Protein AF-0000000082406328 (afdb_homodimer)

Sequence (238 aa):
MDERSGRLDAVFSALADPTRREMLSRLTDGSMTVGELAEPFDMSRPAISQHLKVLERAGLIERTATAQWRTCTLRAEGLDDASAWVDEHRRGWNERFDLLDERLRELKQRRPKKEKDNEMDERSGRLDAVFSALADPTRREMLSRLTDGSMTVGELAEPFDMSRPAISQHLKVLERAGLIERTATAQWRTCTLRAEGLDDASAWVDEHRRGWNERFDLLDERLRELKQRRPKKEKDNE

InterPro domains:
  IPR001845 HTH ArsR-type DNA-binding domain [PR00778] (12-27)
  IPR001845 HTH ArsR-type DNA-binding domain [PR00778] (44-59)
  IPR001845 HTH ArsR-type DNA-binding domain [PS50987] (1-94)
  IPR001845 HTH ArsR-type DNA-binding domain [SM00418] (10-88)
  IPR011991 ArsR-like helix-turn-helix domain [cd00090] (12-70)
  IPR036388 Winged helix-like DNA-binding domain superfamily [G3DSA:1.10.10.10] (3-111)
  IPR036390 Winged helix DNA-binding domain superfamily [SSF46785] (2-103)

Secondary structure (DSSP, 8-state):
--HHHHHHHHHHHHHTSHHHHHHHHHHTT--EEHHHHHTT----HHHHHHHHHHHHHTTSEEEEE-SS-EEEEE-GGGTHHHHHHHHHHHHHHHHHHHHHHHHHHHHHHHS--------/--HHHHHHHHHHHHHTSHHHHHHHHHHTT--EEHHHHHTT----HHHHHHHHHHHHHTTSEEEEE-SS-EEEEE-GGGTHHHHHHHHHHHHHHHHHHHHHHHHHHHHHHHS--------

Nearest PDB structures (foldseek):
  3f6o-assembly1_A  TM=9.280E-01  e=4.541E-09  Rhodococcus jostii RHA1
  7p6f-assembly2_CCC-2  TM=9.524E-01  e=2.831E-07  Streptomyces griseus
  7p6f-assembly1_BBB  TM=9.386E-01  e=2.483E-07  Streptomyces griseus
  3f6v-assembly1_A-2  TM=9.247E-01  e=2.651E-07  Rhodococcus jostii RHA1
  3pqj-assembly2_C  TM=7.782E-01  e=2.633E-06  Xylella fastidiosa

Radius of gyration: 24.34 Å; Cα contacts (8 Å, |Δi|>4): 247; chains: 2; bounding box: 53×87×66 Å

pLDDT: mean 82.48, std 14.93, range [31.64, 97.5]

Solvent-accessible surface area (backbone atoms only — not comparable to full-atom values): 12911 Å² total; per-residue (Å²): 129,56,68,66,54,54,47,41,26,38,33,24,46,42,50,24,34,69,67,52,42,50,49,52,58,55,28,52,78,36,71,35,39,59,66,65,64,43,63,88,52,96,63,54,69,68,57,51,50,50,51,50,48,46,34,36,74,28,39,38,31,46,79,44,78,50,103,85,48,50,32,39,34,65,35,67,71,32,47,47,64,52,44,50,52,48,49,53,55,48,46,41,37,50,51,46,48,46,47,47,49,48,48,50,51,51,50,58,69,62,55,74,82,79,72,85,55,86,116,131,56,68,66,56,54,47,40,26,38,32,23,45,41,51,23,35,67,66,50,43,50,49,52,58,55,27,50,80,38,70,37,38,58,66,66,63,43,62,88,51,95,64,54,69,69,56,49,51,50,50,50,48,48,34,36,74,28,38,38,31,46,77,44,78,51,103,85,47,49,32,38,35,66,34,66,72,33,48,46,62,53,45,51,51,47,49,52,55,48,44,40,37,48,50,46,49,49,49,47,49,48,49,51,52,51,50,58,68,62,53,72,81,78,71,85,56,87,116

Structure (mmCIF, N/CA/C/O backbone):
data_AF-0000000082406328-model_v1
#
loop_
_entity.id
_entity.type
_entity.pdbx_description
1 polymer 'Winged helix-turn-helix transcriptional regulator'
#
loop_
_atom_site.group_PDB
_atom_site.id
_atom_site.type_symbol
_atom_site.label_atom_id
_atom_site.label_alt_id
_atom_site.label_comp_id
_atom_site.label_asym_id
_atom_site.label_entity_id
_atom_site.label_seq_id
_atom_site.pdbx_PDB_ins_code
_atom_site.Cartn_x
_atom_site.Cartn_y
_atom_site.Cartn_z
_atom_site.occupancy
_atom_site.B_iso_or_equiv
_atom_site.auth_seq_id
_atom_site.auth_comp_id
_atom_site.auth_asym_id
_atom_site.auth_atom_id
_atom_site.pdbx_PDB_model_num
ATOM 1 N N . MET A 1 1 ? -16.703 1.228 9.523 1 50.66 1 MET A N 1
ATOM 2 C CA . MET A 1 1 ? -15.492 1.15 8.711 1 50.66 1 MET A CA 1
ATOM 3 C C . MET A 1 1 ? -15.812 0.66 7.305 1 50.66 1 MET A C 1
ATOM 5 O O . MET A 1 1 ? -16.422 -0.395 7.133 1 50.66 1 MET A O 1
ATOM 9 N N . ASP A 1 2 ? -15.797 1.521 6.355 1 71.06 2 ASP A N 1
ATOM 10 C CA . ASP A 1 2 ? -16.25 1.264 4.992 1 71.06 2 ASP A CA 1
ATOM 11 C C . ASP A 1 2 ? -15.516 0.073 4.383 1 71.06 2 ASP A C 1
ATOM 13 O O . ASP A 1 2 ? -14.359 -0.194 4.73 1 71.06 2 ASP A O 1
ATOM 17 N N . GLU A 1 3 ? -16.266 -0.864 3.918 1 75.25 3 GLU A N 1
ATOM 18 C CA . GLU A 1 3 ? -15.773 -2.062 3.252 1 75.25 3 GLU A CA 1
ATOM 19 C C . GLU A 1 3 ? -14.516 -1.76 2.443 1 75.25 3 GLU A C 1
ATOM 21 O O . GLU A 1 3 ? -13.586 -2.568 2.406 1 75.25 3 GLU A O 1
ATOM 26 N N . ARG A 1 4 ? -14.57 -0.685 1.904 1 76.31 4 ARG A N 1
ATOM 27 C CA . ARG A 1 4 ? -13.422 -0.284 1.093 1 76.31 4 ARG A CA 1
ATOM 28 C C . ARG A 1 4 ? -12.18 -0.089 1.955 1 76.31 4 ARG A C 1
ATOM 30 O O . ARG A 1 4 ? -11.078 -0.469 1.558 1 76.31 4 ARG A O 1
ATOM 37 N N . SER A 1 5 ? -12.438 0.395 3.119 1 85.5 5 SER A N 1
ATOM 38 C CA . SER A 1 5 ? -11.328 0.632 4.043 1 85.5 5 SER A CA 1
ATOM 39 C C . SER A 1 5 ? -10.719 -0.68 4.523 1 85.5 5 SER A C 1
ATOM 41 O O . SER A 1 5 ? -9.5 -0.81 4.602 1 85.5 5 SER A O 1
ATOM 43 N N . GLY A 1 6 ? -11.68 -1.585 4.719 1 89.31 6 GLY A N 1
ATOM 44 C CA . GLY A 1 6 ? -11.203 -2.889 5.156 1 89.31 6 GLY A CA 1
ATOM 45 C C . GLY A 1 6 ? -10.391 -3.611 4.102 1 89.31 6 GLY A C 1
ATOM 46 O O . GLY A 1 6 ? -9.367 -4.227 4.414 1 89.31 6 GLY A O 1
ATOM 47 N N . ARG A 1 7 ? -10.812 -3.514 2.918 1 89.62 7 ARG A N 1
ATOM 48 C CA . ARG A 1 7 ? -10.086 -4.129 1.809 1 89.62 7 ARG A CA 1
ATOM 49 C C . ARG A 1 7 ? -8.711 -3.5 1.636 1 89.62 7 ARG A C 1
ATOM 51 O O . ARG A 1 7 ? -7.723 -4.207 1.432 1 89.62 7 ARG A O 1
ATOM 58 N N . LEU A 1 8 ? -8.742 -2.232 1.788 1 92.69 8 LEU A N 1
ATOM 59 C CA . LEU A 1 8 ? -7.469 -1.526 1.648 1 92.69 8 LEU A CA 1
ATOM 60 C C . LEU A 1 8 ? -6.504 -1.917 2.764 1 92.69 8 LEU A C 1
ATOM 62 O O . LEU A 1 8 ? -5.305 -2.068 2.525 1 92.69 8 LEU A O 1
ATOM 66 N N . ASP A 1 9 ? -7.094 -2.135 3.969 1 95.38 9 ASP A N 1
ATOM 67 C CA . ASP A 1 9 ? -6.27 -2.58 5.09 1 95.38 9 ASP A CA 1
ATOM 68 C C . ASP A 1 9 ? -5.582 -3.906 4.773 1 95.38 9 ASP A C 1
ATOM 70 O O . ASP A 1 9 ? -4.383 -4.062 5.016 1 95.38 9 ASP A O 1
ATOM 74 N N . ALA A 1 10 ? -6.359 -4.758 4.258 1 95.5 10 ALA A N 1
ATOM 75 C CA . ALA A 1 10 ? -5.859 -6.094 3.951 1 95.5 10 ALA A CA 1
ATOM 76 C C . ALA A 1 10 ? -4.812 -6.051 2.844 1 95.5 10 ALA A C 1
ATOM 78 O O . ALA A 1 10 ? -3.781 -6.723 2.926 1 95.5 10 ALA A O 1
ATOM 79 N N . VAL A 1 11 ? -5.031 -5.309 1.858 1 95.88 11 VAL A N 1
ATOM 80 C CA . VAL A 1 11 ? -4.148 -5.227 0.699 1 95.88 11 VAL A CA 1
ATOM 81 C C . VAL A 1 11 ? -2.811 -4.617 1.11 1 95.88 11 VAL A C 1
ATOM 83 O O . VAL A 1 11 ? -1.753 -5.191 0.846 1 95.88 11 VAL A O 1
ATOM 86 N N . PHE A 1 12 ? -2.861 -3.502 1.822 1 96.31 12 PHE A N 1
ATOM 87 C CA . PHE A 1 12 ? -1.616 -2.852 2.217 1 96.31 12 PHE A CA 1
ATOM 88 C C . PHE A 1 12 ? -0.847 -3.713 3.211 1 96.31 12 PHE A C 1
ATOM 90 O O . PHE A 1 12 ? 0.384 -3.766 3.17 1 96.31 12 PHE A O 1
ATOM 97 N N . SER A 1 13 ? -1.582 -4.316 4.031 1 97.19 13 SER A N 1
ATOM 98 C CA . SER A 1 13 ? -0.936 -5.223 4.977 1 97.19 13 SER A CA 1
ATOM 99 C C . SER A 1 13 ? -0.222 -6.359 4.254 1 97.19 13 SER A C 1
ATOM 101 O O . SER A 1 13 ? 0.901 -6.719 4.609 1 97.19 13 SER A O 1
ATOM 103 N N . ALA A 1 14 ? -0.833 -6.883 3.316 1 97.31 14 ALA A N 1
ATOM 104 C CA . ALA A 1 14 ? -0.233 -7.957 2.531 1 97.31 14 ALA A CA 1
ATOM 105 C C . ALA A 1 14 ? 1.025 -7.477 1.814 1 97.31 14 ALA A C 1
ATOM 107 O O . ALA A 1 14 ? 2.045 -8.172 1.807 1 97.31 14 ALA A O 1
ATOM 108 N N . LEU A 1 15 ? 0.998 -6.289 1.298 1 95.56 15 LEU A N 1
ATOM 109 C CA . LEU A 1 15 ? 2.078 -5.75 0.479 1 95.56 15 LEU A CA 1
ATOM 110 C C . LEU A 1 15 ? 3.252 -5.309 1.347 1 95.56 15 LEU A C 1
ATOM 112 O O . LEU A 1 15 ? 4.355 -5.094 0.843 1 95.56 15 LEU A O 1
ATOM 116 N N . ALA A 1 16 ? 2.936 -5.164 2.619 1 96.56 16 ALA A N 1
ATOM 117 C CA . ALA A 1 16 ? 3.977 -4.703 3.533 1 96.56 16 ALA A CA 1
ATOM 118 C C . ALA A 1 16 ? 5.059 -5.766 3.715 1 96.56 16 ALA A C 1
ATOM 120 O O . ALA A 1 16 ? 6.137 -5.48 4.242 1 96.56 16 ALA A O 1
ATOM 121 N N . ASP A 1 17 ? 4.863 -6.953 3.277 1 96.38 17 ASP A N 1
ATOM 122 C CA . ASP A 1 17 ? 5.812 -8.055 3.398 1 96.38 17 ASP A CA 1
ATOM 123 C C . ASP A 1 17 ? 6.578 -8.266 2.094 1 96.38 17 ASP A C 1
ATOM 125 O O . ASP A 1 17 ? 5.973 -8.477 1.041 1 96.38 17 ASP A O 1
ATOM 129 N N . PRO A 1 18 ? 7.898 -8.234 2.199 1 95.19 18 PRO A N 1
ATOM 130 C CA . PRO A 1 18 ? 8.68 -8.352 0.966 1 95.19 18 PRO A CA 1
ATOM 131 C C . PRO A 1 18 ? 8.516 -9.703 0.288 1 95.19 18 PRO A C 1
ATOM 133 O O . PRO A 1 18 ? 8.562 -9.797 -0.941 1 95.19 18 PRO A O 1
ATOM 136 N N . THR A 1 19 ? 8.344 -10.742 1.03 1 95.5 19 THR A N 1
ATOM 137 C CA . THR A 1 19 ? 8.141 -12.07 0.463 1 95.5 19 THR A CA 1
ATOM 138 C C . THR A 1 19 ? 6.863 -12.117 -0.366 1 95.5 19 THR A C 1
ATOM 140 O O . THR A 1 19 ? 6.859 -12.641 -1.482 1 95.5 19 THR A O 1
ATOM 143 N N . ARG A 1 20 ? 5.855 -11.609 0.223 1 96.25 20 ARG A N 1
ATOM 144 C CA . ARG A 1 20 ? 4.578 -11.586 -0.482 1 96.25 20 ARG A CA 1
ATOM 145 C C . ARG A 1 20 ? 4.664 -10.734 -1.744 1 96.25 20 ARG A C 1
ATOM 147 O O . ARG A 1 20 ? 4.07 -11.07 -2.77 1 96.25 20 ARG A O 1
ATOM 154 N N . ARG A 1 21 ? 5.375 -9.602 -1.665 1 95.19 21 ARG A N 1
ATOM 155 C CA . ARG A 1 21 ? 5.574 -8.797 -2.863 1 95.19 21 ARG A CA 1
ATOM 156 C C . ARG A 1 21 ? 6.332 -9.578 -3.932 1 95.19 21 ARG A C 1
ATOM 158 O O . ARG A 1 21 ? 6.012 -9.492 -5.117 1 95.19 21 ARG A O 1
ATOM 165 N N . GLU A 1 22 ? 7.273 -10.266 -3.557 1 94.62 22 GLU A N 1
ATOM 166 C CA . GLU A 1 22 ? 8.031 -11.078 -4.496 1 94.62 22 GLU A CA 1
ATOM 167 C C . GLU A 1 22 ? 7.164 -12.172 -5.117 1 94.62 22 GLU A C 1
ATOM 169 O O . GLU A 1 22 ? 7.246 -12.43 -6.316 1 94.62 22 GLU A O 1
ATOM 174 N N . MET A 1 23 ? 6.371 -12.812 -4.344 1 95.06 23 MET A N 1
ATOM 175 C CA . MET A 1 23 ? 5.445 -13.82 -4.844 1 95.06 23 MET A CA 1
ATOM 176 C C . MET A 1 23 ? 4.516 -13.234 -5.902 1 95.06 23 MET A C 1
ATOM 178 O O . MET A 1 23 ? 4.285 -13.852 -6.945 1 95.06 23 MET A O 1
ATOM 182 N N . LEU A 1 24 ? 4 -12.086 -5.617 1 93.75 24 LEU A N 1
ATOM 183 C CA . LEU A 1 24 ? 3.119 -11.422 -6.566 1 93.75 24 LEU A CA 1
ATOM 184 C C . LEU A 1 24 ? 3.855 -11.102 -7.867 1 93.75 24 LEU A C 1
ATOM 186 O O . LEU A 1 24 ? 3.297 -11.266 -8.9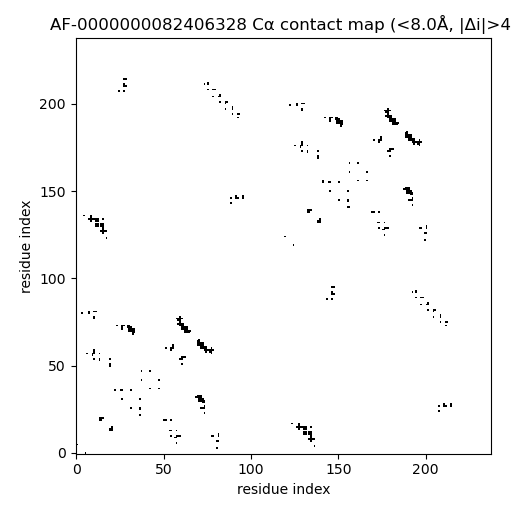53 1 93.75 24 LEU A O 1
ATOM 190 N N . SER A 1 25 ? 5.059 -10.633 -7.719 1 92.38 25 SER A N 1
ATOM 191 C CA . SER A 1 25 ? 5.875 -10.336 -8.891 1 92.38 25 SER A CA 1
ATOM 192 C C . SER A 1 25 ? 6.035 -11.57 -9.781 1 92.38 25 SER A C 1
ATOM 194 O O . SER A 1 25 ? 5.934 -11.469 -11 1 92.38 25 SER A O 1
ATOM 196 N N . ARG A 1 26 ? 6.203 -12.641 -9.195 1 92.19 26 ARG A N 1
ATOM 197 C CA . ARG A 1 26 ? 6.359 -13.883 -9.945 1 92.19 26 ARG A CA 1
ATOM 198 C C . ARG A 1 26 ? 5.059 -14.266 -10.641 1 92.19 26 ARG A C 1
ATOM 200 O O . ARG A 1 26 ? 5.074 -14.75 -11.773 1 92.19 26 ARG A O 1
ATOM 207 N N . LEU A 1 27 ? 4.02 -14 -10.031 1 90.69 27 LEU A N 1
ATOM 208 C CA . LEU A 1 27 ? 2.719 -14.367 -10.578 1 90.69 27 LEU A CA 1
ATOM 209 C C . LEU A 1 27 ? 2.334 -13.461 -11.742 1 90.69 27 LEU A C 1
ATOM 211 O O . LEU A 1 27 ? 1.425 -13.781 -12.508 1 90.69 27 LEU A O 1
ATOM 215 N N . THR A 1 28 ? 2.959 -12.359 -11.781 1 86.75 28 THR A N 1
ATOM 216 C CA . THR A 1 28 ? 2.723 -11.477 -12.922 1 86.75 28 THR A CA 1
ATOM 217 C C . THR A 1 28 ? 3.141 -12.156 -14.219 1 86.75 28 THR A C 1
ATOM 219 O O . THR A 1 28 ? 2.625 -11.836 -15.289 1 86.75 28 THR A O 1
ATOM 222 N N . ASP A 1 29 ? 4.039 -13.039 -14.094 1 84 29 ASP A N 1
ATOM 223 C CA . ASP A 1 29 ? 4.523 -13.766 -15.266 1 84 29 ASP A CA 1
ATOM 224 C C . ASP A 1 29 ? 3.557 -14.875 -15.664 1 84 29 ASP A C 1
ATOM 22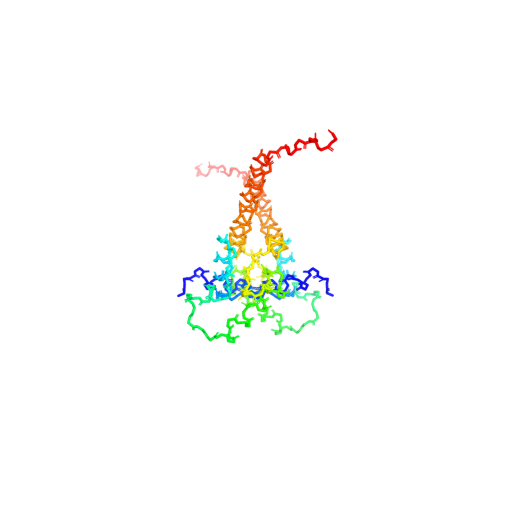6 O O . ASP A 1 29 ? 3.684 -15.461 -16.734 1 84 29 ASP A O 1
ATOM 230 N N . GLY A 1 30 ? 2.672 -15.148 -14.82 1 85.88 30 GLY A N 1
ATOM 231 C CA . GLY A 1 30 ? 1.689 -16.188 -15.102 1 85.88 30 GLY A CA 1
ATOM 232 C C . GLY A 1 30 ? 1.315 -17 -13.875 1 85.88 30 GLY A C 1
ATOM 233 O O . GLY A 1 30 ? 1.926 -16.844 -12.812 1 85.88 30 GLY A O 1
ATOM 234 N N . SER A 1 31 ? 0.333 -17.859 -14.109 1 89.31 31 SER A N 1
ATOM 235 C CA . SER A 1 31 ? -0.102 -18.75 -13.031 1 89.31 31 SER A CA 1
ATOM 236 C C . SER A 1 31 ? 0.98 -19.766 -12.68 1 89.31 31 SER A C 1
ATOM 238 O O . SER A 1 31 ? 1.732 -20.203 -13.555 1 89.31 31 SER A O 1
ATOM 240 N N . MET A 1 32 ? 1.091 -20.094 -11.43 1 91.38 32 MET A N 1
ATOM 241 C CA . MET A 1 32 ? 2.08 -21.047 -10.93 1 91.38 32 MET A CA 1
ATOM 242 C C . MET A 1 32 ? 1.479 -21.953 -9.859 1 91.38 32 MET A C 1
ATOM 244 O O . MET A 1 32 ? 0.562 -21.547 -9.141 1 91.38 32 MET A O 1
ATOM 248 N N . THR A 1 33 ? 2.07 -23.172 -9.812 1 92.31 33 THR A N 1
ATOM 249 C CA . THR A 1 33 ? 1.709 -24.016 -8.68 1 92.31 33 THR A CA 1
ATOM 250 C C . THR A 1 33 ? 2.316 -23.469 -7.387 1 92.31 33 THR A C 1
ATOM 252 O O . THR A 1 33 ? 3.262 -22.688 -7.422 1 92.31 33 THR A O 1
ATOM 255 N N . VAL A 1 34 ? 1.739 -23.891 -6.262 1 92.06 34 VAL A N 1
ATOM 256 C CA . VAL A 1 34 ? 2.264 -23.469 -4.961 1 92.06 34 VAL A CA 1
ATOM 257 C C . VAL A 1 34 ? 3.736 -23.859 -4.855 1 92.06 34 VAL A C 1
ATOM 259 O O . VAL A 1 34 ? 4.551 -23.094 -4.336 1 92.06 34 VAL A O 1
ATOM 262 N N . GLY A 1 35 ? 4.031 -25 -5.371 1 91.56 35 GLY A N 1
ATOM 263 C CA . GLY A 1 35 ? 5.41 -25.484 -5.348 1 91.56 35 GLY A CA 1
ATOM 264 C C . GLY A 1 35 ? 6.348 -24.625 -6.176 1 91.56 35 GLY A C 1
ATOM 265 O O . GLY A 1 35 ? 7.441 -24.281 -5.727 1 91.56 35 GLY A O 1
ATOM 266 N N . GLU A 1 36 ? 5.949 -24.328 -7.375 1 92.62 36 GLU A N 1
ATOM 267 C CA . GLU A 1 36 ? 6.734 -23.453 -8.25 1 92.62 36 GLU A CA 1
ATOM 268 C C . GLU A 1 36 ? 6.922 -22.078 -7.633 1 92.62 36 GLU A C 1
ATOM 270 O O . GLU A 1 36 ? 8.016 -21.516 -7.684 1 92.62 36 GLU A O 1
ATOM 275 N N . LEU A 1 37 ? 5.859 -21.578 -7.109 1 92.94 37 LEU A N 1
ATOM 276 C CA . LEU A 1 37 ? 5.867 -20.234 -6.508 1 92.94 37 LEU A CA 1
ATOM 277 C C . LEU A 1 37 ? 6.809 -20.188 -5.309 1 92.94 37 LEU A C 1
ATOM 279 O O . LEU A 1 37 ? 7.492 -19.188 -5.094 1 92.94 37 LEU A O 1
ATOM 283 N N . ALA A 1 38 ? 6.922 -21.297 -4.602 1 93.69 38 ALA A N 1
ATOM 284 C CA . ALA A 1 38 ? 7.672 -21.359 -3.352 1 93.69 38 ALA A CA 1
ATOM 285 C C . ALA A 1 38 ? 9.148 -21.641 -3.613 1 93.69 38 ALA A C 1
ATOM 287 O O . ALA A 1 38 ? 9.992 -21.453 -2.73 1 93.69 38 ALA A O 1
ATOM 288 N N . GLU A 1 39 ? 9.484 -22.016 -4.773 1 93.5 39 GLU A N 1
ATOM 289 C CA . GLU A 1 39 ? 10.789 -22.562 -5.121 1 93.5 39 GLU A CA 1
ATOM 290 C C . GLU A 1 39 ? 11.914 -21.625 -4.703 1 93.5 39 GLU A C 1
ATOM 292 O O . GLU A 1 39 ? 12.914 -22.062 -4.137 1 93.5 39 GLU A O 1
ATOM 297 N N . PRO A 1 40 ? 11.789 -20.375 -4.93 1 92.12 40 PRO A N 1
ATOM 298 C CA . PRO A 1 40 ? 12.906 -19.469 -4.648 1 92.12 40 PRO A CA 1
ATOM 299 C C . PRO A 1 40 ? 13.008 -19.094 -3.172 1 92.12 40 PRO A C 1
ATOM 301 O O . PRO A 1 40 ? 13.969 -18.453 -2.76 1 92.12 40 PRO A O 1
ATOM 304 N N . PHE A 1 41 ? 12.078 -19.5 -2.359 1 93.62 41 PHE A N 1
ATOM 305 C CA . PHE A 1 41 ? 12.031 -19.062 -0.968 1 93.62 41 PHE A CA 1
ATOM 306 C C . PHE A 1 41 ? 12.484 -20.188 -0.037 1 93.62 41 PHE A C 1
ATOM 308 O O . PHE A 1 41 ? 12.156 -21.359 -0.251 1 93.62 41 PHE A O 1
ATOM 315 N N . ASP A 1 42 ? 13.328 -19.812 0.825 1 94.06 42 ASP A N 1
ATOM 316 C CA . ASP A 1 42 ? 13.758 -20.75 1.859 1 94.06 42 ASP A CA 1
ATOM 317 C C . ASP A 1 42 ? 12.805 -20.734 3.055 1 94.06 42 ASP A C 1
ATOM 319 O O . ASP A 1 42 ? 13.148 -20.203 4.117 1 94.06 42 ASP A O 1
ATOM 323 N N . MET A 1 43 ? 11.672 -21.203 2.881 1 94.12 43 MET A N 1
ATOM 324 C CA . MET A 1 43 ? 10.625 -21.203 3.896 1 94.12 43 MET A CA 1
ATOM 325 C C . MET A 1 43 ? 9.914 -22.547 3.947 1 94.12 43 MET A C 1
ATOM 327 O O . MET A 1 43 ? 9.93 -23.297 2.971 1 94.12 43 MET A O 1
ATOM 331 N N . SER A 1 44 ? 9.398 -22.75 5.062 1 94.38 44 SER A N 1
ATOM 332 C CA . SER A 1 44 ? 8.625 -23.984 5.23 1 94.38 44 SER A CA 1
ATOM 333 C C . SER A 1 44 ? 7.316 -23.922 4.449 1 94.38 44 SER A C 1
ATOM 335 O O . SER A 1 44 ? 6.848 -22.828 4.09 1 94.38 44 SER A O 1
ATOM 337 N N . ARG A 1 45 ? 6.746 -25.062 4.184 1 91.12 45 ARG A N 1
ATOM 338 C CA . ARG A 1 45 ? 5.469 -25.141 3.479 1 91.12 45 ARG A CA 1
ATOM 339 C C . ARG A 1 45 ? 4.363 -24.438 4.262 1 91.12 45 ARG A C 1
ATOM 341 O O . ARG A 1 45 ? 3.553 -23.719 3.684 1 91.12 45 ARG A O 1
ATOM 348 N N . PRO A 1 46 ? 4.344 -24.594 5.57 1 94 46 PRO A N 1
ATOM 349 C CA . PRO A 1 46 ? 3.322 -23.859 6.316 1 94 46 PRO A CA 1
ATOM 350 C C . PRO A 1 46 ? 3.477 -22.344 6.184 1 94 46 PRO A C 1
ATOM 352 O O . PRO A 1 46 ? 2.479 -21.625 6.121 1 94 46 PRO A O 1
ATOM 355 N N . ALA A 1 47 ? 4.695 -21.922 6.227 1 96.06 47 ALA A N 1
ATOM 356 C CA . ALA A 1 47 ? 4.949 -20.484 6.082 1 96.06 47 ALA A CA 1
ATOM 357 C C . ALA A 1 47 ? 4.465 -19.984 4.727 1 96.06 47 ALA A C 1
ATOM 359 O O . ALA A 1 47 ? 3.84 -18.922 4.645 1 96.06 47 ALA A O 1
ATOM 360 N N . ILE A 1 48 ? 4.773 -20.703 3.701 1 94.88 48 ILE A N 1
ATOM 361 C CA . ILE A 1 48 ? 4.328 -20.359 2.357 1 94.88 48 ILE A CA 1
ATOM 362 C C . ILE A 1 48 ? 2.801 -20.328 2.312 1 94.88 48 ILE A C 1
ATOM 364 O O . ILE A 1 48 ? 2.209 -19.406 1.761 1 94.88 48 ILE A O 1
ATOM 368 N N . SER A 1 49 ? 2.225 -21.328 2.85 1 94.38 49 SER A N 1
ATOM 369 C CA . SER A 1 49 ? 0.768 -21.406 2.875 1 94.38 49 SER A CA 1
ATOM 370 C C . SER A 1 49 ? 0.159 -20.203 3.578 1 94.38 49 SER A C 1
ATOM 372 O O . SER A 1 49 ? -0.872 -19.688 3.146 1 94.38 49 SER A O 1
ATOM 374 N N . GLN A 1 50 ? 0.763 -19.781 4.641 1 96.56 50 GLN A N 1
ATOM 375 C CA . GLN A 1 50 ? 0.285 -18.625 5.371 1 96.56 50 GLN A CA 1
ATOM 376 C C . GLN A 1 50 ? 0.345 -17.359 4.508 1 96.56 50 GLN A C 1
ATOM 378 O O . GLN A 1 50 ? -0.588 -16.562 4.504 1 96.56 50 GLN A O 1
ATOM 383 N N . HIS A 1 51 ? 1.472 -17.25 3.82 1 97.44 51 HIS A N 1
ATOM 384 C CA . HIS A 1 51 ? 1.597 -16.109 2.918 1 97.44 51 HIS A CA 1
ATOM 385 C C . HIS A 1 51 ? 0.51 -16.141 1.847 1 97.44 51 HIS A C 1
ATOM 387 O O . HIS A 1 51 ? -0.103 -15.109 1.556 1 97.44 51 HIS A O 1
ATOM 393 N N . LEU A 1 52 ? 0.277 -17.25 1.314 1 96.19 52 LEU A N 1
ATOM 394 C CA . LEU A 1 52 ? -0.711 -17.391 0.251 1 96.19 52 LEU A CA 1
ATOM 395 C C . LEU A 1 52 ? -2.117 -17.125 0.775 1 96.19 52 LEU A C 1
ATOM 397 O O . LEU A 1 52 ? -2.953 -16.562 0.062 1 96.19 52 LEU A O 1
ATOM 401 N N . LYS A 1 53 ? -2.375 -17.516 1.96 1 96.88 53 LYS A N 1
ATOM 402 C CA . LYS A 1 53 ? -3.664 -17.234 2.586 1 96.88 53 LYS A CA 1
ATOM 403 C C . LYS A 1 53 ? -3.877 -15.734 2.744 1 96.88 53 LYS A C 1
ATOM 405 O O . LYS A 1 53 ? -4.969 -15.227 2.482 1 96.88 53 LYS A O 1
ATOM 410 N N . VAL A 1 54 ? -2.855 -15.109 3.219 1 97.19 54 VAL A N 1
ATOM 411 C CA . VAL A 1 54 ? -2.918 -13.664 3.398 1 97.19 54 VAL A CA 1
ATOM 412 C C . VAL A 1 54 ? -3.174 -12.984 2.055 1 97.19 54 VAL A C 1
ATOM 414 O O . VAL A 1 54 ? -4.027 -12.102 1.949 1 97.19 54 VAL A O 1
ATOM 417 N N . LEU A 1 55 ? -2.471 -13.375 1.044 1 96.75 55 LEU A N 1
ATOM 418 C CA . LEU A 1 55 ? -2.625 -12.812 -0.293 1 96.75 55 LEU A CA 1
ATOM 419 C C . LEU A 1 55 ? -4.023 -13.086 -0.837 1 96.75 55 LEU A C 1
ATOM 421 O O . LEU A 1 55 ? -4.637 -12.211 -1.455 1 96.75 55 LEU A O 1
ATOM 425 N N . GLU A 1 56 ? -4.492 -14.242 -0.6 1 95.38 56 GLU A N 1
ATOM 426 C CA . GLU A 1 56 ? -5.82 -14.625 -1.064 1 95.38 56 GLU A CA 1
ATOM 427 C C . GLU A 1 56 ? -6.91 -13.836 -0.348 1 95.38 56 GLU A C 1
ATOM 429 O O . GLU A 1 56 ? -7.84 -13.336 -0.982 1 95.38 56 GLU A O 1
ATOM 434 N N . ARG A 1 57 ? -6.801 -13.672 0.942 1 94.69 57 ARG A N 1
ATOM 435 C CA . ARG A 1 57 ? -7.766 -12.914 1.738 1 94.69 57 ARG A CA 1
ATOM 436 C C . ARG A 1 57 ? -7.801 -11.453 1.312 1 94.69 57 ARG A C 1
ATOM 438 O O . ARG A 1 57 ? -8.852 -10.812 1.346 1 94.69 57 ARG A O 1
ATOM 445 N N . ALA A 1 58 ? -6.668 -10.977 0.935 1 95.62 58 ALA A N 1
ATOM 446 C CA . ALA A 1 58 ? -6.562 -9.594 0.484 1 95.62 58 ALA A CA 1
ATOM 447 C C . ALA A 1 58 ? -7.117 -9.438 -0.93 1 95.62 58 ALA A C 1
ATOM 449 O O . ALA A 1 58 ? -7.203 -8.32 -1.446 1 95.62 58 ALA A O 1
ATOM 450 N N . GLY A 1 59 ? -7.449 -10.555 -1.555 1 93.56 59 GLY A N 1
ATOM 451 C CA . GLY A 1 59 ? -8 -10.523 -2.9 1 93.56 59 GLY A CA 1
ATOM 452 C C . GLY A 1 59 ? -6.945 -10.32 -3.971 1 93.56 59 GLY A C 1
ATOM 453 O O . GLY A 1 59 ? -7.258 -9.906 -5.09 1 93.56 59 GLY A O 1
ATOM 454 N N . LEU A 1 60 ? -5.723 -10.578 -3.695 1 94.19 60 LEU A N 1
ATOM 455 C CA . LEU A 1 60 ? -4.613 -10.328 -4.605 1 94.19 60 LEU A CA 1
ATOM 456 C C . LEU A 1 60 ? -4.332 -11.547 -5.477 1 94.19 60 LEU A C 1
ATOM 458 O O . LEU A 1 60 ? -3.797 -11.422 -6.578 1 94.19 60 LEU A O 1
ATOM 462 N N . ILE A 1 61 ? -4.688 -12.695 -4.957 1 93.5 61 ILE A N 1
ATOM 463 C CA . ILE A 1 61 ? -4.516 -13.914 -5.734 1 93.5 61 ILE A CA 1
ATOM 464 C C . ILE A 1 61 ? -5.75 -14.805 -5.578 1 93.5 61 ILE A C 1
ATOM 466 O O . ILE A 1 61 ? -6.578 -14.57 -4.695 1 93.5 61 ILE A O 1
ATOM 470 N N . GLU A 1 62 ? -5.871 -15.68 -6.418 1 92.75 62 GLU A N 1
ATOM 471 C CA . GLU A 1 62 ? -6.855 -16.766 -6.359 1 92.75 62 GLU A CA 1
ATOM 472 C C . GLU A 1 62 ? -6.184 -18.125 -6.414 1 92.75 62 GLU A C 1
ATOM 474 O O . GLU A 1 62 ? -5.238 -18.328 -7.18 1 92.75 62 GLU A O 1
ATOM 479 N N . ARG A 1 63 ? -6.59 -18.984 -5.512 1 91.81 63 ARG A N 1
ATOM 480 C CA . ARG A 1 63 ? -6.074 -20.359 -5.504 1 91.81 63 ARG A CA 1
ATOM 481 C C . ARG A 1 63 ? -7.113 -21.344 -6.031 1 91.81 63 ARG A C 1
ATOM 483 O O . ARG A 1 63 ? -8.273 -21.297 -5.625 1 91.81 63 ARG A O 1
ATOM 490 N N . THR A 1 64 ? -6.711 -22 -7.062 1 88.31 64 THR A N 1
ATOM 491 C CA . THR A 1 64 ? -7.602 -23 -7.645 1 88.31 64 THR A CA 1
ATOM 492 C C . THR A 1 64 ? -7.012 -24.391 -7.5 1 88.31 64 THR A C 1
ATOM 494 O O . THR A 1 64 ? -5.812 -24.594 -7.711 1 88.31 64 THR A O 1
ATOM 497 N N . ALA A 1 65 ? -7.836 -25.25 -6.883 1 83.62 65 ALA A N 1
ATOM 498 C CA . ALA A 1 65 ? -7.414 -26.641 -6.734 1 83.62 65 ALA A CA 1
ATOM 499 C C . ALA A 1 65 ? -7.945 -27.5 -7.879 1 83.62 65 ALA A C 1
ATOM 501 O O . ALA A 1 65 ? -9.125 -27.422 -8.227 1 83.62 65 ALA A O 1
ATOM 502 N N . THR A 1 66 ? -6.988 -27.906 -8.703 1 75.25 66 THR A N 1
ATOM 503 C CA . THR A 1 66 ? -7.379 -28.938 -9.656 1 75.25 66 THR A CA 1
ATOM 504 C C . THR A 1 66 ? -6.969 -30.312 -9.156 1 75.25 66 THR A C 1
ATOM 506 O O . THR A 1 66 ? -6.316 -30.438 -8.117 1 75.25 66 THR A O 1
ATOM 509 N N . ALA A 1 67 ? -7.641 -31.438 -9.859 1 68.25 67 ALA A N 1
ATOM 510 C CA . ALA A 1 67 ? -7.383 -32.812 -9.469 1 68.25 67 ALA A CA 1
ATOM 511 C C . ALA A 1 67 ? -5.902 -33.062 -9.195 1 68.25 67 ALA A C 1
ATOM 513 O O . ALA A 1 67 ? -5.539 -33.844 -8.32 1 68.25 67 ALA A O 1
ATOM 514 N N . GLN A 1 68 ? -4.98 -32.281 -9.758 1 64.94 68 GLN A N 1
ATOM 515 C CA . GLN A 1 68 ? -3.564 -32.625 -9.648 1 64.94 68 GLN A CA 1
ATOM 516 C C . GLN A 1 68 ? -2.799 -31.531 -8.891 1 64.94 68 GLN A C 1
ATOM 518 O O . GLN A 1 68 ? -1.838 -31.828 -8.18 1 64.94 68 GLN A O 1
ATOM 523 N N . TRP A 1 69 ? -3.207 -30.234 -9.086 1 70 69 TRP A N 1
ATOM 524 C CA . TRP A 1 69 ? -2.324 -29.25 -8.453 1 70 69 TRP A CA 1
ATOM 525 C C . TRP A 1 69 ? -3.109 -28.031 -7.996 1 70 69 TRP A C 1
ATOM 527 O O . TRP A 1 69 ? -4.23 -27.797 -8.453 1 70 69 TRP A O 1
ATOM 537 N N . ARG A 1 70 ? -2.57 -27.406 -6.91 1 83.88 70 ARG A N 1
ATOM 538 C CA . ARG A 1 70 ? -3.072 -26.109 -6.473 1 83.88 70 ARG A CA 1
ATOM 539 C C . ARG A 1 70 ? -2.318 -24.969 -7.16 1 83.88 70 ARG A C 1
ATOM 541 O O . ARG A 1 70 ? -1.1 -24.859 -7.016 1 83.88 70 ARG A O 1
ATOM 548 N N . THR A 1 71 ? -3.076 -24.281 -8.016 1 90.81 71 THR A N 1
ATOM 549 C CA . THR A 1 71 ? -2.463 -23.203 -8.789 1 90.81 71 THR A CA 1
ATOM 550 C C . THR A 1 71 ? -2.852 -21.844 -8.234 1 90.81 71 THR A C 1
ATOM 552 O O . THR A 1 71 ? -3.977 -21.656 -7.766 1 90.81 71 THR A O 1
ATOM 555 N N . CYS A 1 72 ? -1.863 -21.031 -8.195 1 92.88 72 CYS A N 1
ATOM 556 C CA . CYS A 1 72 ? -2.078 -19.641 -7.797 1 92.88 72 CYS A CA 1
ATOM 557 C C . CYS A 1 72 ? -2.086 -18.719 -9.008 1 92.88 72 CYS A C 1
ATOM 559 O O . CYS A 1 72 ? -1.237 -18.844 -9.898 1 92.88 72 CYS A O 1
ATOM 561 N N . THR A 1 73 ? -3.121 -17.828 -9.016 1 89.31 73 THR A N 1
ATOM 562 C CA . THR A 1 73 ? -3.236 -16.844 -10.078 1 89.31 73 THR A CA 1
ATOM 563 C C . THR A 1 73 ? -3.383 -15.445 -9.5 1 89.31 73 THR A C 1
ATOM 565 O O . THR A 1 73 ? -4.039 -15.25 -8.477 1 89.31 73 THR A O 1
ATOM 568 N N . LEU A 1 74 ? -2.762 -14.508 -10.188 1 88.12 74 LEU A N 1
ATOM 569 C CA . LEU A 1 74 ? -2.871 -13.109 -9.773 1 88.12 74 LEU A CA 1
ATOM 570 C C . LEU A 1 74 ? -4.25 -12.555 -10.109 1 88.12 74 LEU A C 1
ATOM 572 O O . LEU A 1 74 ? -4.785 -12.82 -11.188 1 88.12 74 LEU A O 1
ATOM 576 N N . ARG A 1 75 ? -4.758 -11.773 -9.164 1 86.06 75 ARG A N 1
ATOM 577 C CA . ARG A 1 75 ? -6.02 -11.078 -9.398 1 86.06 75 ARG A CA 1
ATOM 578 C C . ARG A 1 75 ? -5.789 -9.594 -9.633 1 86.06 75 ARG A C 1
ATOM 580 O O . ARG A 1 75 ? -5.312 -8.883 -8.742 1 86.06 75 ARG A O 1
ATOM 587 N N . ALA A 1 76 ? -6.188 -9.07 -10.75 1 74 76 ALA A N 1
ATOM 588 C CA . ALA A 1 76 ? -5.977 -7.68 -11.148 1 74 76 ALA A CA 1
ATOM 589 C C . ALA A 1 76 ? -6.738 -6.727 -10.227 1 74 76 ALA A C 1
ATOM 591 O O . ALA A 1 76 ? -6.234 -5.656 -9.883 1 74 76 ALA A O 1
ATOM 592 N N . GLU A 1 77 ? -7.887 -7.113 -9.812 1 79.44 77 GLU A N 1
ATOM 593 C CA . GLU A 1 77 ? -8.82 -6.262 -9.07 1 79.44 77 GLU A CA 1
ATOM 594 C C . GLU A 1 77 ? -8.32 -6 -7.652 1 79.44 77 GLU A C 1
ATOM 596 O O . GLU A 1 77 ? -8.727 -5.023 -7.02 1 79.44 77 GLU A O 1
ATOM 601 N N . GLY A 1 78 ? -7.441 -6.848 -7.246 1 81.19 78 GLY A N 1
ATOM 602 C CA . GLY A 1 78 ? -6.98 -6.738 -5.871 1 81.19 78 GLY A CA 1
ATOM 603 C C . GLY A 1 78 ? -6.121 -5.512 -5.625 1 81.19 78 GLY A C 1
ATOM 604 O O . GLY A 1 78 ? -6.047 -5.012 -4.504 1 81.19 78 GLY A O 1
ATOM 605 N N . LEU A 1 79 ? -5.527 -5.027 -6.73 1 87.56 79 LEU A N 1
ATOM 606 C CA . LEU A 1 79 ? -4.629 -3.887 -6.586 1 87.56 79 LEU A CA 1
ATOM 607 C C . LEU A 1 79 ? -5.332 -2.588 -6.965 1 87.56 79 LEU A C 1
ATOM 609 O O . LEU A 1 79 ? -4.793 -1.5 -6.758 1 87.56 79 LEU A O 1
ATOM 613 N N . ASP A 1 80 ? -6.496 -2.727 -7.492 1 87.19 80 ASP A N 1
ATOM 614 C CA . ASP A 1 80 ? -7.184 -1.565 -8.055 1 87.19 80 ASP A CA 1
ATOM 615 C C . ASP A 1 80 ? -7.438 -0.509 -6.98 1 87.19 80 ASP A C 1
ATOM 617 O O . ASP A 1 80 ? -7.16 0.674 -7.188 1 87.19 80 ASP A O 1
ATOM 621 N N . ASP A 1 81 ? -7.965 -0.935 -5.926 1 86.31 81 ASP A N 1
ATOM 622 C CA . ASP A 1 81 ? -8.281 -0.005 -4.848 1 86.31 81 ASP A CA 1
ATOM 623 C C . ASP A 1 81 ? -7.02 0.654 -4.297 1 86.31 81 ASP A C 1
ATOM 625 O O . ASP A 1 81 ? -7.012 1.855 -4.023 1 86.31 81 ASP A O 1
ATOM 629 N N . ALA A 1 82 ? -6.039 -0.16 -4.133 1 90.12 82 ALA A N 1
ATOM 630 C CA . ALA A 1 82 ? -4.77 0.372 -3.645 1 90.12 82 ALA A CA 1
ATOM 631 C C . ALA A 1 82 ? -4.188 1.387 -4.625 1 90.12 82 ALA A C 1
ATOM 633 O O . ALA A 1 82 ? -3.73 2.459 -4.219 1 90.12 82 ALA A O 1
ATOM 634 N N . SER A 1 83 ? -4.191 1.031 -5.852 1 89.56 83 SER A N 1
ATOM 635 C CA . SER A 1 83 ? -3.717 1.926 -6.898 1 89.56 83 SER A CA 1
ATOM 636 C C . SER A 1 83 ? -4.496 3.236 -6.902 1 89.56 83 SER A C 1
ATOM 638 O O . SER A 1 83 ? -3.904 4.316 -6.969 1 89.56 83 SER A O 1
ATOM 640 N N . ALA A 1 84 ? -5.762 3.146 -6.809 1 87.75 84 ALA A N 1
ATOM 641 C CA . ALA A 1 84 ? -6.613 4.332 -6.816 1 87.75 84 ALA A CA 1
ATOM 642 C C . ALA A 1 84 ? -6.293 5.242 -5.633 1 87.75 84 ALA A C 1
ATOM 644 O O . ALA A 1 84 ? -6.219 6.465 -5.785 1 87.75 84 ALA A O 1
ATOM 645 N N . TRP A 1 85 ? -6.176 4.641 -4.539 1 89.88 85 TRP A N 1
ATOM 646 C CA . TRP A 1 85 ? -5.891 5.406 -3.33 1 89.88 85 TRP A CA 1
ATOM 647 C C . TRP A 1 85 ? -4.547 6.117 -3.443 1 89.88 85 TRP A C 1
ATOM 649 O O . TRP A 1 85 ? -4.445 7.316 -3.16 1 89.88 85 TRP A O 1
ATOM 659 N N . VAL A 1 86 ? -3.549 5.418 -3.812 1 88.19 86 VAL A N 1
ATOM 660 C CA . VAL A 1 86 ? -2.201 5.965 -3.92 1 88.19 86 VAL A CA 1
ATOM 661 C C . VAL A 1 86 ? -2.176 7.074 -4.969 1 88.19 86 VAL A C 1
ATOM 663 O O . VAL A 1 86 ? -1.588 8.141 -4.746 1 88.19 86 VAL A O 1
ATOM 666 N N . ASP A 1 87 ? -2.82 6.859 -6.062 1 83.81 87 ASP A N 1
ATOM 667 C CA . ASP A 1 87 ? -2.854 7.836 -7.148 1 83.81 87 ASP A CA 1
ATOM 668 C C . ASP A 1 87 ? -3.553 9.117 -6.707 1 83.81 87 ASP A C 1
ATOM 670 O O . ASP A 1 87 ? -3.094 10.219 -7.02 1 83.81 87 ASP A O 1
ATOM 674 N N . GLU A 1 88 ? -4.633 8.961 -6.051 1 83.06 88 GLU A N 1
ATOM 675 C CA . GLU A 1 88 ? -5.395 10.109 -5.562 1 83.06 88 GLU A CA 1
ATOM 676 C C . GLU A 1 88 ? -4.559 10.961 -4.609 1 83.06 88 GLU A C 1
ATOM 678 O O . GLU A 1 88 ? -4.582 12.188 -4.688 1 83.06 88 GLU A O 1
ATOM 683 N N . HIS A 1 89 ? -3.898 10.312 -3.809 1 83.5 89 HIS A N 1
ATOM 684 C CA . HIS A 1 89 ? -3.139 11.039 -2.799 1 83.5 89 HIS A CA 1
ATOM 685 C C . HIS A 1 89 ? -1.855 11.617 -3.383 1 83.5 89 HIS A C 1
ATOM 687 O O . HIS A 1 89 ? -1.405 12.688 -2.965 1 83.5 89 HIS A O 1
ATOM 693 N N . ARG A 1 90 ? -1.328 10.922 -4.348 1 79.69 90 ARG A N 1
ATOM 694 C CA . ARG A 1 90 ? -0.207 11.5 -5.082 1 79.69 90 ARG A CA 1
ATOM 695 C C . ARG A 1 90 ? -0.634 12.75 -5.84 1 79.69 90 ARG A C 1
ATOM 697 O O . ARG A 1 90 ? 0.086 13.75 -5.855 1 79.69 90 ARG A O 1
ATOM 704 N N . ARG A 1 91 ? -1.726 12.719 -6.547 1 74 91 ARG A N 1
ATOM 705 C CA . ARG A 1 91 ? -2.258 13.828 -7.328 1 74 91 ARG A CA 1
ATOM 706 C C . ARG A 1 91 ? -2.57 15.023 -6.438 1 74 91 ARG A C 1
ATOM 708 O O . ARG A 1 91 ? -2.312 16.172 -6.812 1 74 91 ARG A O 1
ATOM 715 N N . GLY A 1 92 ? -3.26 14.672 -5.41 1 69.69 92 GLY A N 1
ATOM 716 C CA . GLY A 1 92 ? -3.545 15.75 -4.48 1 69.69 92 GLY A CA 1
ATOM 717 C C . GLY A 1 92 ? -2.309 16.531 -4.082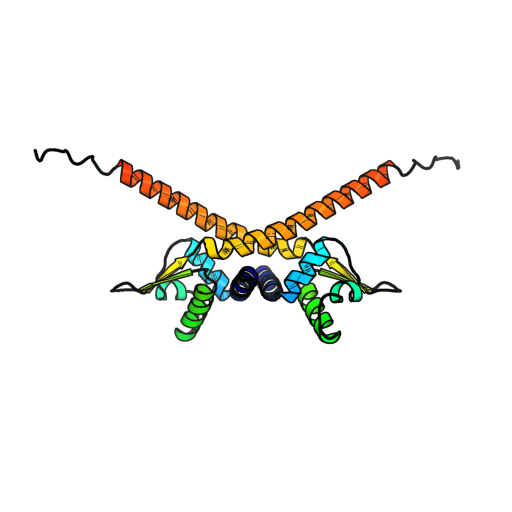 1 69.69 92 GLY A C 1
ATOM 718 O O . GLY A 1 92 ? -2.352 17.766 -3.994 1 69.69 92 GLY A O 1
ATOM 719 N N . TRP A 1 93 ? -1.262 15.82 -4.016 1 70.19 93 TRP A N 1
ATOM 720 C CA . TRP A 1 93 ? 0.011 16.453 -3.68 1 70.19 93 TRP A CA 1
ATOM 721 C C . TRP A 1 93 ? 0.516 17.312 -4.836 1 70.19 93 TRP A C 1
ATOM 723 O O . TRP A 1 93 ? 0.962 18.438 -4.625 1 70.19 93 TRP A O 1
ATOM 733 N N . ASN A 1 94 ? 0.509 16.656 -5.918 1 68.94 94 ASN A N 1
ATOM 734 C CA . ASN A 1 94 ? 1.009 17.375 -7.094 1 68.94 94 ASN A CA 1
ATOM 735 C C . ASN A 1 94 ? 0.182 18.609 -7.391 1 68.94 94 ASN A C 1
ATOM 737 O O . ASN A 1 94 ? 0.727 19.641 -7.789 1 68.94 94 ASN A O 1
ATOM 741 N N . GLU A 1 95 ? -1.057 18.453 -7.195 1 67.38 95 GLU A N 1
ATOM 742 C CA . GLU A 1 95 ? -1.938 19.594 -7.449 1 67.38 95 GLU A CA 1
ATOM 743 C C . GLU A 1 95 ? -1.645 20.734 -6.488 1 67.38 95 GLU A C 1
ATOM 745 O O . GLU A 1 95 ? -1.669 21.906 -6.887 1 67.38 95 GLU A O 1
ATOM 750 N N . ARG A 1 96 ? -1.378 20.328 -5.305 1 63 96 ARG A N 1
ATOM 751 C CA . ARG A 1 96 ? -1.068 21.391 -4.336 1 63 96 ARG A CA 1
ATOM 752 C C . ARG A 1 96 ? 0.273 22.031 -4.648 1 63 96 ARG A C 1
ATOM 754 O O . ARG A 1 96 ? 0.412 23.266 -4.551 1 63 96 ARG A O 1
ATOM 761 N N . PHE A 1 97 ? 1.187 21.141 -4.98 1 63.34 97 PHE A N 1
ATOM 762 C CA . PHE A 1 97 ? 2.488 21.672 -5.379 1 63.34 97 PHE A CA 1
ATOM 763 C C . PHE A 1 97 ? 2.357 22.562 -6.602 1 63.34 97 PHE A C 1
ATOM 765 O O . PHE A 1 97 ? 3.002 23.625 -6.676 1 63.34 97 PHE A O 1
ATOM 772 N N . ASP A 1 98 ? 1.531 22.031 -7.434 1 64.19 98 ASP A N 1
ATOM 773 C CA . ASP A 1 98 ? 1.312 22.828 -8.625 1 64.19 98 ASP A CA 1
ATOM 774 C C . ASP A 1 98 ? 0.674 24.172 -8.273 1 64.19 98 ASP A C 1
ATOM 776 O O . ASP A 1 98 ? 1.054 25.219 -8.812 1 64.19 98 ASP A O 1
ATOM 780 N N . LEU A 1 99 ? -0.263 24.062 -7.391 1 62.28 99 LEU A N 1
AT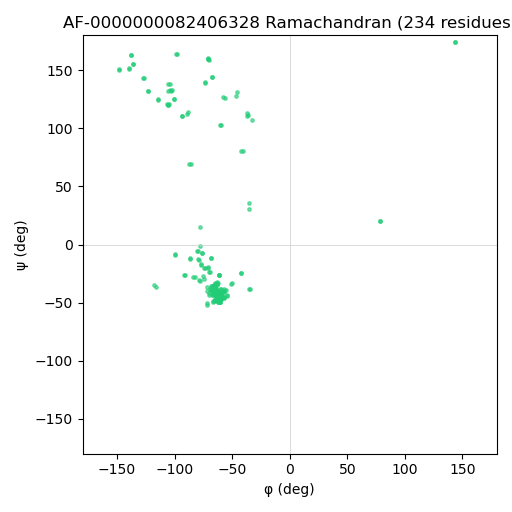OM 781 C CA . LEU A 1 99 ? -0.937 25.281 -6.973 1 62.28 99 LEU A CA 1
ATOM 782 C C . LEU A 1 99 ? 0.022 26.203 -6.227 1 62.28 99 LEU A C 1
ATOM 784 O O . LEU A 1 99 ? -0.008 27.422 -6.414 1 62.28 99 LEU A O 1
ATOM 788 N N . LEU A 1 100 ? 0.829 25.672 -5.422 1 63.31 100 LEU A N 1
ATOM 789 C CA . LEU A 1 100 ? 1.815 26.469 -4.699 1 63.31 100 LEU A CA 1
ATOM 790 C C . LEU A 1 100 ? 2.834 27.062 -5.66 1 63.31 100 LEU A C 1
ATOM 792 O O . LEU A 1 100 ? 3.201 28.234 -5.527 1 63.31 100 LEU A O 1
ATOM 796 N N . ASP A 1 101 ? 3.154 26.141 -6.52 1 60.56 101 ASP A N 1
ATOM 797 C CA . ASP A 1 101 ? 4.082 26.641 -7.527 1 60.56 101 ASP A CA 1
ATOM 798 C C . ASP A 1 101 ? 3.48 27.812 -8.305 1 60.56 101 ASP A C 1
ATOM 800 O O . ASP A 1 101 ? 4.172 28.781 -8.594 1 60.56 101 ASP A O 1
ATOM 804 N N . GLU A 1 102 ? 2.273 27.625 -8.57 1 63.44 102 GLU A N 1
ATOM 805 C CA . GLU A 1 102 ? 1.584 28.703 -9.281 1 63.44 102 GLU A CA 1
ATOM 806 C C . GLU A 1 102 ? 1.486 29.953 -8.43 1 63.44 102 GLU A C 1
ATOM 808 O O . GLU A 1 102 ? 1.679 31.062 -8.922 1 63.44 102 GLU A O 1
ATOM 813 N N . ARG A 1 103 ? 1.234 29.766 -7.242 1 60.66 103 ARG A N 1
ATOM 814 C CA . ARG A 1 103 ? 1.139 30.906 -6.34 1 60.66 103 ARG A CA 1
ATOM 815 C C . ARG A 1 103 ? 2.494 31.578 -6.168 1 60.66 103 ARG A C 1
ATOM 817 O O . ARG A 1 103 ? 2.58 32.812 -6.121 1 60.66 103 ARG A O 1
ATOM 824 N N . LEU A 1 104 ? 3.5 30.781 -6.059 1 61.09 104 LEU A N 1
ATOM 825 C CA . LEU A 1 104 ? 4.855 31.312 -5.93 1 61.09 104 LEU A CA 1
ATOM 826 C C . LEU A 1 104 ? 5.266 32.062 -7.188 1 61.09 104 LEU A C 1
ATOM 828 O O . LEU A 1 104 ? 5.895 33.125 -7.102 1 61.09 104 LEU A O 1
ATOM 832 N N . ARG A 1 105 ? 4.832 31.531 -8.273 1 64.5 105 ARG A N 1
ATOM 833 C CA . ARG A 1 105 ? 5.094 32.219 -9.539 1 64.5 105 ARG A CA 1
ATOM 834 C C . ARG A 1 105 ? 4.355 33.531 -9.617 1 64.5 105 ARG A C 1
ATOM 836 O O . ARG A 1 105 ? 4.91 34.531 -10.07 1 64.5 105 ARG A O 1
ATOM 843 N N . GLU A 1 106 ? 3.207 33.562 -9.148 1 67.06 106 GLU A N 1
ATOM 844 C CA . GLU A 1 106 ? 2.414 34.781 -9.141 1 67.06 106 GLU A CA 1
ATOM 845 C C . GLU A 1 106 ? 3.008 35.812 -8.195 1 67.06 106 GLU A C 1
ATOM 847 O O . GLU A 1 106 ? 3.033 37 -8.508 1 67.06 106 GLU A O 1
ATOM 852 N N . LEU A 1 107 ? 3.475 35.406 -7.117 1 64.25 107 LEU A N 1
ATOM 853 C CA . LEU A 1 107 ? 4.062 36.312 -6.125 1 64.25 107 LEU A CA 1
ATOM 854 C C . LEU A 1 107 ? 5.395 36.844 -6.613 1 64.25 107 LEU A C 1
ATOM 856 O O . LEU A 1 107 ? 5.707 38.031 -6.383 1 64.25 107 LEU A O 1
ATOM 860 N N . LYS A 1 108 ? 6.094 36 -7.27 1 67.31 108 LYS A N 1
ATOM 861 C CA . LYS A 1 108 ? 7.355 36.438 -7.855 1 67.31 108 LYS A CA 1
ATOM 862 C C . LYS A 1 108 ? 7.121 37.5 -8.938 1 67.31 108 LYS A C 1
ATOM 864 O O . LYS A 1 108 ? 7.938 38.375 -9.125 1 67.31 108 LYS A O 1
ATOM 869 N N . GLN A 1 109 ? 6.09 37.281 -9.562 1 68.94 109 GLN A N 1
ATOM 870 C CA . GLN A 1 109 ? 5.754 38.219 -10.641 1 68.94 109 GLN A CA 1
ATOM 871 C C . GLN A 1 109 ? 5.23 39.531 -10.086 1 68.94 109 GLN A C 1
ATOM 873 O O . GLN A 1 109 ? 5.43 40.594 -10.688 1 68.94 109 GLN A O 1
ATOM 878 N N . ARG A 1 110 ? 4.641 39.469 -8.906 1 64.5 110 ARG A N 1
ATOM 879 C CA . ARG A 1 110 ? 4.102 40.656 -8.297 1 64.5 110 ARG A CA 1
ATOM 880 C C . ARG A 1 110 ? 5.184 41.438 -7.539 1 64.5 110 ARG A C 1
ATOM 882 O O . ARG A 1 110 ? 4.977 42.562 -7.129 1 64.5 110 ARG A O 1
ATOM 889 N N . ARG A 1 111 ? 6.25 40.812 -7.016 1 64.31 111 ARG A N 1
ATOM 890 C CA . ARG A 1 111 ? 7.336 41.531 -6.332 1 64.31 111 ARG A CA 1
ATOM 891 C C . ARG A 1 111 ? 8.016 42.531 -7.262 1 64.31 111 ARG A C 1
ATOM 893 O O . ARG A 1 111 ? 8.5 42.156 -8.328 1 64.31 111 ARG A O 1
ATOM 900 N N . PRO A 1 112 ? 7.738 43.812 -7.16 1 62.06 112 PRO A N 1
ATOM 901 C CA . PRO A 1 112 ? 8.328 44.906 -7.93 1 62.06 112 PRO A CA 1
ATOM 902 C C . PRO A 1 112 ? 9.852 44.812 -8.023 1 62.06 112 PRO A C 1
ATOM 904 O O . PRO A 1 112 ? 10.492 44.219 -7.148 1 62.06 112 PRO A O 1
ATOM 907 N N . LYS A 1 113 ? 10.602 44.938 -9.227 1 54.69 113 LYS A N 1
ATOM 908 C CA . LYS A 1 113 ? 12.031 45.188 -9.383 1 54.69 113 LYS A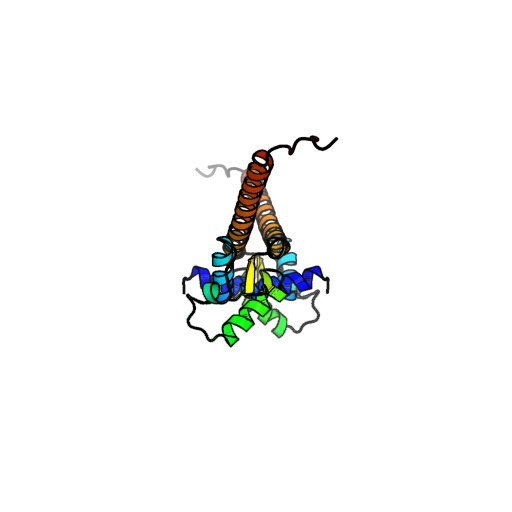 CA 1
ATOM 909 C C . LYS A 1 113 ? 12.523 46.25 -8.398 1 54.69 113 LYS A C 1
ATOM 911 O O . LYS A 1 113 ? 12.125 47.406 -8.477 1 54.69 113 LYS A O 1
ATOM 916 N N . LYS A 1 114 ? 12.805 46.188 -7.266 1 52.44 114 LYS A N 1
ATOM 917 C CA . LYS A 1 114 ? 13.586 47.25 -6.609 1 52.44 114 LYS A CA 1
ATOM 918 C C . LYS A 1 114 ? 14.648 47.812 -7.543 1 52.44 114 LYS A C 1
ATOM 920 O O . LYS A 1 114 ? 15.469 47.062 -8.086 1 52.44 114 LYS A O 1
ATOM 925 N N . GLU A 1 115 ? 14.539 49 -8 1 46.81 115 GLU A N 1
ATOM 926 C CA . GLU A 1 115 ? 15.375 50 -8.656 1 46.81 115 GLU A CA 1
ATOM 927 C C . GLU A 1 115 ? 16.797 49.969 -8.109 1 46.81 115 GLU A C 1
ATOM 929 O O . GLU A 1 115 ? 17 49.938 -6.891 1 46.81 115 GLU A O 1
ATOM 934 N N . LYS A 1 116 ? 17.781 49.562 -8.828 1 54.38 116 LYS A N 1
ATOM 935 C CA . LYS A 1 116 ? 19.156 50 -8.766 1 54.38 116 LYS A CA 1
ATOM 936 C C . LYS A 1 116 ? 19.219 51.5 -8.43 1 54.38 116 LYS A C 1
ATOM 938 O O . LYS A 1 116 ? 19.359 52.344 -9.328 1 54.38 116 LYS A O 1
ATOM 943 N N . ASP A 1 117 ? 18.234 52.031 -7.668 1 42.06 117 ASP A N 1
ATOM 944 C CA . ASP A 1 117 ? 18.516 53.438 -7.434 1 42.06 117 ASP A CA 1
ATOM 945 C C . ASP A 1 117 ? 19.828 53.625 -6.688 1 42.06 117 ASP A C 1
ATOM 947 O O . ASP A 1 117 ? 20.219 54.75 -6.352 1 42.06 117 ASP A O 1
ATOM 951 N N . ASN A 1 118 ? 20.359 52.594 -5.816 1 44.84 118 ASN A N 1
ATOM 952 C CA . ASN A 1 118 ? 21.328 53.281 -4.969 1 44.84 118 ASN A CA 1
ATOM 953 C C . ASN A 1 118 ? 22.625 53.531 -5.711 1 44.84 118 ASN A C 1
ATOM 955 O O . ASN A 1 118 ? 23.609 52.812 -5.527 1 44.84 118 ASN A O 1
ATOM 959 N N . GLU A 1 119 ? 22.922 53.469 -7.125 1 31.64 119 GLU A N 1
ATOM 960 C CA . GLU A 1 119 ? 24.016 54.438 -7.211 1 31.64 119 GLU A CA 1
ATOM 961 C C . GLU A 1 119 ? 23.5 55.875 -7.082 1 31.64 119 GLU A C 1
ATOM 963 O O . GLU A 1 119 ? 22.422 56.188 -7.586 1 31.64 119 GLU A O 1
ATOM 968 N N . MET B 1 1 ? 18.703 -7.09 1.369 1 51.19 1 MET B N 1
ATOM 969 C CA . MET B 1 1 ? 17.375 -6.52 1.156 1 51.19 1 MET B CA 1
ATOM 970 C C . MET B 1 1 ? 17.484 -5.09 0.632 1 51.19 1 MET B C 1
ATOM 972 O O . MET B 1 1 ? 18.141 -4.246 1.238 1 51.19 1 MET B O 1
ATOM 976 N N . ASP B 1 2 ? 17.188 -4.887 -0.608 1 71.75 2 ASP B N 1
ATOM 977 C CA . ASP B 1 2 ? 17.406 -3.625 -1.312 1 71.75 2 ASP B CA 1
ATOM 978 C C . ASP B 1 2 ? 16.672 -2.479 -0.614 1 71.75 2 ASP B C 1
ATOM 980 O O . ASP B 1 2 ? 15.633 -2.688 0.014 1 71.75 2 ASP B O 1
ATOM 984 N N . GLU B 1 3 ? 17.406 -1.456 -0.322 1 75.81 3 GLU B N 1
ATOM 985 C CA . GLU B 1 3 ? 16.906 -0.239 0.305 1 75.81 3 GLU B CA 1
ATOM 986 C C . GLU B 1 3 ? 15.492 0.087 -0.18 1 75.81 3 GLU B C 1
ATOM 988 O O . GLU B 1 3 ? 14.648 0.527 0.602 1 75.81 3 GLU B O 1
ATOM 993 N N . ARG B 1 4 ? 15.359 -0.148 -1.345 1 77 4 ARG B N 1
ATOM 994 C CA . ARG B 1 4 ? 14.055 0.132 -1.93 1 77 4 ARG B CA 1
ATOM 995 C C . ARG B 1 4 ? 12.984 -0.776 -1.336 1 77 4 ARG B C 1
ATOM 997 O O . ARG B 1 4 ? 11.859 -0.333 -1.069 1 77 4 ARG B O 1
ATOM 1004 N N . SER B 1 5 ? 13.398 -1.974 -1.067 1 85.94 5 SER B N 1
ATOM 1005 C CA . SER B 1 5 ? 12.477 -2.941 -0.495 1 85.94 5 SER B CA 1
ATOM 1006 C C . SER B 1 5 ? 12.086 -2.561 0.93 1 85.94 5 SER B C 1
ATOM 1008 O O . SER B 1 5 ? 10.914 -2.658 1.308 1 85.94 5 SER B O 1
ATOM 1010 N N . GLY B 1 6 ? 13.133 -2.066 1.585 1 89.75 6 GLY B N 1
ATOM 1011 C CA . GLY B 1 6 ? 12.867 -1.644 2.951 1 89.75 6 GLY B CA 1
ATOM 1012 C C . GLY B 1 6 ? 11.93 -0.449 3.035 1 89.75 6 GLY B C 1
ATOM 1013 O O . GLY B 1 6 ? 11.047 -0.403 3.895 1 89.75 6 GLY B O 1
ATOM 1014 N N . ARG B 1 7 ? 12.109 0.453 2.166 1 89.81 7 ARG B N 1
ATOM 1015 C CA . ARG B 1 7 ? 11.25 1.631 2.117 1 89.81 7 ARG B CA 1
ATOM 1016 C C . ARG B 1 7 ? 9.812 1.246 1.783 1 89.81 7 ARG B C 1
ATOM 1018 O O . ARG B 1 7 ? 8.875 1.753 2.395 1 89.81 7 ARG B O 1
ATOM 1025 N N . LEU B 1 8 ? 9.758 0.342 0.882 1 92.81 8 LEU B N 1
ATOM 1026 C CA . LEU B 1 8 ? 8.43 -0.106 0.487 1 92.81 8 LEU B CA 1
ATOM 1027 C C . LEU B 1 8 ? 7.73 -0.821 1.64 1 92.81 8 LEU B C 1
ATOM 1029 O O . LEU B 1 8 ? 6.523 -0.655 1.84 1 92.81 8 LEU B O 1
ATOM 1033 N N . ASP B 1 9 ? 8.555 -1.57 2.408 1 95.38 9 ASP B N 1
ATOM 1034 C CA . ASP B 1 9 ? 8 -2.246 3.58 1 95.38 9 ASP B CA 1
ATOM 1035 C C . ASP B 1 9 ? 7.391 -1.242 4.555 1 95.38 9 ASP B C 1
ATOM 1037 O O . ASP B 1 9 ? 6.281 -1.444 5.047 1 95.38 9 ASP B O 1
ATOM 1041 N N . ALA B 1 10 ? 8.133 -0.235 4.766 1 95.62 10 ALA B N 1
ATOM 1042 C CA . ALA B 1 10 ? 7.707 0.786 5.719 1 95.62 10 ALA B CA 1
ATOM 1043 C C . ALA B 1 10 ? 6.469 1.525 5.219 1 95.62 10 ALA B C 1
ATOM 1045 O O . ALA B 1 10 ? 5.535 1.78 5.984 1 95.62 10 ALA B O 1
ATOM 1046 N N . VAL B 1 11 ? 6.434 1.845 4.012 1 95.88 11 VAL B N 1
ATOM 1047 C CA . VAL B 1 11 ? 5.348 2.615 3.418 1 95.88 11 VAL B CA 1
ATOM 1048 C C . VAL B 1 11 ? 4.059 1.794 3.441 1 95.88 11 VAL B C 1
ATOM 1050 O O . VAL B 1 11 ? 3.027 2.26 3.93 1 95.88 11 VAL B O 1
ATOM 1053 N N . PHE B 1 12 ? 4.137 0.558 2.986 1 96.31 12 PHE B N 1
ATOM 1054 C CA . PHE B 1 12 ? 2.936 -0.267 2.945 1 96.31 12 PHE B CA 1
ATOM 1055 C C . PHE B 1 12 ? 2.447 -0.582 4.355 1 96.31 12 PHE B C 1
ATOM 1057 O O . PHE B 1 12 ? 1.241 -0.632 4.602 1 96.31 12 PHE B O 1
ATOM 1064 N N . SER B 1 13 ? 3.367 -0.79 5.184 1 97.19 13 SER B N 1
ATOM 1065 C CA . SER B 1 13 ? 2.994 -1.025 6.574 1 97.19 13 SER B CA 1
ATOM 1066 C C . SER B 1 13 ? 2.264 0.177 7.16 1 97.19 13 SER B C 1
ATOM 1068 O O . SER B 1 13 ? 1.264 0.018 7.867 1 97.19 13 SER B O 1
ATOM 1070 N N . ALA B 1 14 ? 2.738 1.293 6.898 1 97.31 14 ALA B N 1
ATOM 1071 C CA . ALA B 1 14 ? 2.102 2.516 7.379 1 97.31 14 ALA B CA 1
ATOM 1072 C C . ALA B 1 14 ? 0.693 2.66 6.812 1 97.31 14 ALA B C 1
ATOM 1074 O O . ALA B 1 14 ? -0.243 3 7.543 1 97.31 14 ALA B O 1
ATOM 1075 N N . LEU B 1 15 ? 0.519 2.336 5.574 1 95.56 15 LEU B N 1
ATOM 1076 C CA . LEU B 1 15 ? -0.741 2.541 4.867 1 95.56 15 LEU B CA 1
ATOM 1077 C C . LEU B 1 15 ? -1.766 1.484 5.262 1 95.56 15 LEU B C 1
ATOM 1079 O O . LEU B 1 15 ? -2.961 1.645 5.004 1 95.56 15 LEU B O 1
ATOM 1083 N N . ALA B 1 16 ? -1.232 0.432 5.844 1 96.56 16 ALA B N 1
ATOM 1084 C CA . ALA B 1 16 ? -2.123 -0.661 6.227 1 96.56 16 ALA B CA 1
ATOM 1085 C C . ALA B 1 16 ? -3.047 -0.243 7.367 1 96.56 16 ALA B C 1
ATOM 1087 O O . ALA B 1 16 ? -4.027 -0.927 7.66 1 96.56 16 ALA B O 1
ATOM 1088 N N . ASP B 1 17 ? -2.828 0.847 7.992 1 96.38 17 ASP B N 1
ATOM 1089 C CA . ASP B 1 17 ? -3.635 1.349 9.102 1 96.38 17 ASP B CA 1
ATOM 1090 C C . ASP B 1 17 ? -4.609 2.426 8.633 1 96.38 17 ASP B C 1
ATOM 1092 O O . ASP B 1 17 ? -4.195 3.434 8.055 1 96.38 17 ASP B O 1
ATOM 1096 N N . PRO B 1 18 ? -5.887 2.203 8.922 1 95.12 18 PRO B N 1
ATOM 1097 C CA . PRO B 1 18 ? -6.871 3.164 8.422 1 95.12 18 PRO B CA 1
ATOM 1098 C C . PRO B 1 18 ? -6.711 4.551 9.047 1 95.12 18 PRO B C 1
ATOM 1100 O O . PRO B 1 18 ? -6.984 5.559 8.391 1 95.12 18 PRO B O 1
ATOM 1103 N N . THR B 1 19 ? -6.312 4.629 10.258 1 95.5 19 THR B N 1
ATOM 1104 C CA . THR B 1 19 ? -6.102 5.914 10.914 1 95.5 19 THR B CA 1
ATOM 1105 C C . THR B 1 19 ? -5.004 6.707 10.219 1 95.5 19 THR B C 1
ATOM 1107 O O . THR B 1 19 ? -5.164 7.898 9.953 1 95.5 19 THR B O 1
ATOM 1110 N N . ARG B 1 20 ? -3.955 6.02 9.977 1 96.25 20 ARG B N 1
ATOM 1111 C CA . ARG B 1 20 ? -2.84 6.676 9.305 1 96.25 20 ARG B CA 1
ATOM 1112 C C . ARG B 1 20 ? -3.234 7.117 7.898 1 96.25 20 ARG B C 1
ATOM 1114 O O . ARG B 1 20 ? -2.816 8.18 7.438 1 96.25 20 ARG B O 1
ATOM 1121 N N . ARG B 1 21 ? -4.02 6.297 7.207 1 95.12 21 ARG B N 1
ATOM 1122 C CA . ARG B 1 21 ? -4.512 6.707 5.898 1 95.12 21 ARG B CA 1
ATOM 1123 C C . ARG B 1 21 ? -5.387 7.953 6.008 1 95.12 21 ARG B C 1
ATOM 1125 O O . ARG B 1 21 ? -5.301 8.852 5.168 1 95.12 21 ARG B O 1
ATOM 1132 N N . GLU B 1 22 ? -6.168 8.008 6.949 1 94.56 22 GLU B N 1
ATOM 1133 C CA . GLU B 1 22 ? -7.012 9.18 7.16 1 94.56 22 GLU B CA 1
ATOM 1134 C C . GLU B 1 22 ? -6.176 10.414 7.473 1 94.56 22 GLU B C 1
ATOM 1136 O O . GLU B 1 22 ? -6.461 11.508 6.977 1 94.56 22 GLU B O 1
ATOM 1141 N N . MET B 1 23 ? -5.203 10.273 8.281 1 95.06 23 MET B N 1
ATOM 1142 C CA . MET B 1 23 ? -4.297 11.375 8.594 1 95.06 23 MET B CA 1
ATOM 1143 C C . MET B 1 23 ? -3.641 11.922 7.328 1 95.06 23 MET B C 1
ATOM 1145 O O . MET B 1 23 ? -3.555 13.133 7.141 1 95.06 23 MET B O 1
ATOM 1149 N N . LEU B 1 24 ? -3.193 11.039 6.508 1 93.75 24 LEU B N 1
ATOM 1150 C CA . LEU B 1 24 ? -2.57 11.438 5.25 1 93.75 24 LEU B CA 1
ATOM 1151 C C . LEU B 1 24 ? -3.562 12.18 4.367 1 93.75 24 LEU B C 1
ATOM 1153 O O . LEU B 1 24 ? -3.209 13.18 3.732 1 93.75 24 LEU B O 1
ATOM 1157 N N . SER B 1 25 ? -4.754 11.672 4.309 1 92.25 25 SER B N 1
ATOM 1158 C CA . SER B 1 25 ? -5.801 12.32 3.527 1 92.25 25 SER B CA 1
ATOM 1159 C C . SER B 1 25 ? -6.016 13.766 3.979 1 92.25 25 SER B C 1
ATOM 1161 O O . SER B 1 25 ? -6.152 14.664 3.148 1 92.25 25 SER B O 1
ATOM 1163 N N . ARG B 1 26 ? -5.98 13.969 5.195 1 92.12 26 ARG B N 1
ATOM 1164 C CA . ARG B 1 26 ? -6.16 15.305 5.742 1 92.12 26 ARG B CA 1
ATOM 1165 C C . ARG B 1 26 ? -4.984 16.203 5.375 1 92.12 26 ARG B C 1
ATOM 1167 O O . ARG B 1 26 ? -5.172 17.391 5.07 1 92.12 26 ARG B O 1
ATOM 1174 N N . LEU B 1 27 ? -3.877 15.656 5.336 1 90.75 27 LEU B N 1
ATOM 1175 C CA . LEU B 1 27 ? -2.674 16.438 5.055 1 90.75 27 LEU B CA 1
ATOM 1176 C C . LEU B 1 27 ? -2.598 16.812 3.578 1 90.75 27 LEU B C 1
ATOM 1178 O O . LEU B 1 27 ? -1.824 17.688 3.193 1 90.75 27 LEU B O 1
ATOM 1182 N N . THR B 1 28 ? -3.309 16.094 2.811 1 86.81 28 THR B N 1
ATOM 1183 C CA . THR B 1 28 ? -3.371 16.453 1.398 1 86.81 28 THR B CA 1
ATOM 1184 C C . THR B 1 28 ? -3.967 17.844 1.223 1 86.81 28 THR B C 1
ATOM 1186 O O . THR B 1 28 ? -3.697 18.531 0.227 1 86.81 28 THR B O 1
ATOM 1189 N N . ASP B 1 29 ? -4.742 18.219 2.146 1 83.94 29 ASP B N 1
ATOM 1190 C CA . ASP B 1 29 ? -5.371 19.547 2.102 1 83.94 29 ASP B CA 1
ATOM 1191 C C . ASP B 1 29 ? -4.395 20.625 2.545 1 83.94 29 ASP B C 1
ATOM 1193 O O . ASP B 1 29 ? -4.668 21.812 2.373 1 83.94 29 ASP B O 1
ATOM 1197 N N . GLY B 1 30 ? -3.342 20.219 3.104 1 85.75 30 GLY B N 1
ATOM 1198 C CA . GLY B 1 30 ? -2.34 21.172 3.561 1 85.75 30 GLY B CA 1
ATOM 1199 C C . GLY B 1 30 ? -1.675 20.766 4.859 1 85.75 30 GLY B C 1
ATOM 1200 O O . GLY B 1 30 ? -2.084 19.781 5.488 1 85.75 30 GLY B O 1
ATOM 1201 N N . SER B 1 31 ? -0.686 21.578 5.207 1 89.31 31 SER B N 1
ATOM 1202 C CA . SER B 1 31 ? 0.021 21.328 6.457 1 89.31 31 SER B CA 1
ATOM 1203 C C . SER B 1 31 ? -0.881 21.578 7.66 1 89.31 31 SER B C 1
ATOM 1205 O O . SER B 1 31 ? -1.737 22.469 7.621 1 89.31 31 SER B O 1
ATOM 1207 N N . MET B 1 32 ? -0.721 20.797 8.68 1 91.38 32 MET B N 1
ATOM 1208 C CA . MET B 1 32 ? -1.51 20.922 9.906 1 91.38 32 MET B CA 1
ATOM 1209 C C . MET B 1 32 ? -0.637 20.703 11.141 1 91.38 32 MET B C 1
ATOM 1211 O O . MET B 1 32 ? 0.357 19.984 11.078 1 91.38 32 MET B O 1
ATOM 1215 N N . THR B 1 33 ? -1.101 21.375 12.227 1 92.38 33 THR B N 1
ATOM 1216 C CA . THR B 1 33 ? -0.458 21.047 13.492 1 92.38 33 THR B CA 1
ATOM 1217 C C . THR B 1 33 ? -0.856 19.656 13.961 1 92.38 33 THR B C 1
ATOM 1219 O O . THR B 1 33 ? -1.859 19.094 13.508 1 92.38 33 THR B O 1
ATOM 1222 N N . VAL B 1 34 ? -0.044 19.094 14.844 1 92.06 34 VAL B N 1
ATOM 1223 C CA . VAL B 1 34 ? -0.347 17.781 15.406 1 92.06 34 VAL B CA 1
ATOM 1224 C C . VAL B 1 34 ? -1.732 17.797 16.047 1 92.06 34 VAL B C 1
ATOM 1226 O O . VAL B 1 34 ? -2.498 16.844 15.914 1 92.06 34 VAL B O 1
ATOM 1229 N N . GLY B 1 35 ? -2.01 18.891 16.688 1 91.62 35 GLY B N 1
ATOM 1230 C CA . GLY B 1 35 ? -3.309 19.031 17.328 1 91.62 35 GLY B CA 1
ATOM 1231 C C . GLY B 1 35 ? -4.461 19.047 16.344 1 91.62 35 GLY B C 1
ATOM 1232 O O . GLY B 1 35 ? -5.477 18.391 16.547 1 91.62 35 GLY B O 1
ATOM 1233 N N . GLU B 1 36 ? -4.328 19.844 15.32 1 92.69 36 GLU B N 1
ATOM 1234 C CA . GLU B 1 36 ? -5.34 19.906 14.266 1 92.69 36 GLU B CA 1
ATOM 1235 C C . GLU B 1 36 ? -5.527 18.547 13.602 1 92.69 36 GLU B C 1
ATOM 1237 O O . GLU B 1 36 ? -6.66 18.141 13.336 1 92.69 36 GLU B O 1
ATOM 1242 N N . LEU B 1 37 ? -4.438 17.922 13.32 1 93.06 37 LEU B N 1
ATOM 1243 C CA . LEU B 1 37 ? -4.445 16.625 12.648 1 93.06 37 LEU B CA 1
ATOM 1244 C C . LEU B 1 37 ? -5.145 15.578 13.508 1 93.06 37 LEU B C 1
ATOM 1246 O O . LEU B 1 37 ? -5.863 14.727 12.984 1 93.06 37 LEU B O 1
ATOM 1250 N N . ALA B 1 38 ? -5.023 15.695 14.812 1 93.75 38 ALA B N 1
ATOM 1251 C CA . ALA B 1 38 ? -5.516 14.695 15.75 1 93.75 38 ALA B CA 1
ATOM 1252 C C . ALA B 1 38 ? -6.984 14.938 16.094 1 93.75 38 ALA B C 1
ATOM 1254 O O . ALA B 1 38 ? -7.656 14.062 16.641 1 93.75 38 ALA B O 1
ATOM 1255 N N . GLU B 1 39 ? -7.492 16.031 15.742 1 93.44 39 GLU B N 1
ATOM 1256 C CA . GLU B 1 39 ? -8.781 16.531 16.203 1 93.44 39 GLU B CA 1
ATOM 1257 C C . GLU B 1 39 ? -9.891 15.516 15.945 1 93.44 39 GLU B C 1
ATOM 1259 O O . GLU B 1 39 ? -10.727 15.258 16.812 1 93.44 39 GLU B O 1
ATOM 1264 N N . PRO B 1 40 ? -9.93 14.93 14.812 1 92.19 40 PRO B N 1
ATOM 1265 C CA . PRO B 1 40 ? -11.055 14.047 14.492 1 92.19 40 PRO B CA 1
ATOM 1266 C C . PRO B 1 40 ? -10.906 12.656 15.117 1 92.19 40 PRO B C 1
ATOM 1268 O O . PRO B 1 40 ? -11.828 11.844 15.039 1 92.19 40 PRO B O 1
ATOM 1271 N N . PHE B 1 41 ? -9.812 12.367 15.734 1 93.62 41 PHE B N 1
ATOM 1272 C CA . PHE B 1 41 ? -9.539 11.016 16.234 1 93.62 41 PHE B CA 1
ATOM 1273 C C . PHE B 1 41 ? -9.719 10.953 17.734 1 93.62 41 PHE B C 1
ATOM 1275 O O . PHE B 1 41 ? -9.336 11.883 18.453 1 93.62 41 PHE B O 1
ATOM 1282 N N . ASP B 1 42 ? -10.391 9.977 18.141 1 93.94 42 ASP B N 1
ATOM 1283 C CA . ASP B 1 42 ? -10.539 9.719 19.562 1 93.94 42 ASP B CA 1
ATOM 1284 C C . ASP B 1 42 ? -9.383 8.859 20.094 1 93.94 42 ASP B C 1
ATOM 1286 O O . ASP B 1 42 ? -9.57 7.68 20.406 1 93.94 42 ASP B O 1
ATOM 1290 N N . MET B 1 43 ? -8.273 9.391 20.141 1 94 43 MET B N 1
ATOM 1291 C CA . MET B 1 43 ? -7.055 8.695 20.562 1 94 43 MET B CA 1
ATOM 1292 C C . MET B 1 43 ? -6.234 9.562 21.5 1 94 43 MET B C 1
ATOM 1294 O O . MET B 1 43 ? -6.363 10.789 21.5 1 94 43 MET B O 1
ATOM 1298 N N . SER B 1 44 ? -5.496 8.867 22.234 1 94.44 44 SER B N 1
ATOM 1299 C CA . SER B 1 44 ? -4.594 9.57 23.141 1 94.44 44 SER B CA 1
ATOM 1300 C C . SER B 1 44 ? -3.467 10.258 22.375 1 94.44 44 SER B C 1
ATOM 1302 O O . SER B 1 44 ? -3.174 9.906 21.234 1 94.44 44 SER B O 1
ATOM 1304 N N . ARG B 1 45 ? -2.863 11.234 22.984 1 91.19 45 ARG B N 1
ATOM 1305 C CA . ARG B 1 45 ? -1.738 11.953 22.391 1 91.19 45 ARG B CA 1
ATOM 1306 C C . ARG B 1 45 ? -0.573 11.008 22.109 1 91.19 45 ARG B C 1
ATOM 1308 O O . ARG B 1 45 ? 0.043 11.078 21.047 1 91.19 45 ARG B O 1
ATOM 1315 N N . PRO B 1 46 ? -0.297 10.086 23.016 1 94 46 PRO B N 1
ATOM 1316 C CA . PRO B 1 46 ? 0.777 9.141 22.703 1 94 46 PRO B CA 1
ATOM 1317 C C . PRO B 1 46 ? 0.467 8.289 21.469 1 94 46 PRO B C 1
ATOM 1319 O O . PRO B 1 46 ? 1.366 7.98 20.688 1 94 46 PRO B O 1
ATOM 1322 N N . ALA B 1 47 ? -0.752 7.879 21.406 1 96.12 47 ALA B N 1
ATOM 1323 C CA . ALA B 1 47 ? -1.153 7.074 20.25 1 96.12 47 ALA B CA 1
ATOM 1324 C C . ALA B 1 47 ? -0.982 7.855 18.953 1 96.12 47 ALA B C 1
ATOM 1326 O O . ALA B 1 47 ? -0.481 7.32 17.953 1 96.12 47 ALA B O 1
ATOM 1327 N N . ILE B 1 48 ? -1.41 9.078 18.953 1 94.88 48 ILE B N 1
ATOM 1328 C CA . ILE B 1 48 ? -1.259 9.945 17.797 1 94.88 48 ILE B CA 1
ATOM 1329 C C . ILE B 1 48 ? 0.222 10.102 17.453 1 94.88 48 ILE B C 1
ATOM 1331 O O . ILE B 1 48 ? 0.612 10.008 16.281 1 94.88 48 ILE B O 1
ATOM 1335 N N . SER B 1 49 ? 0.979 10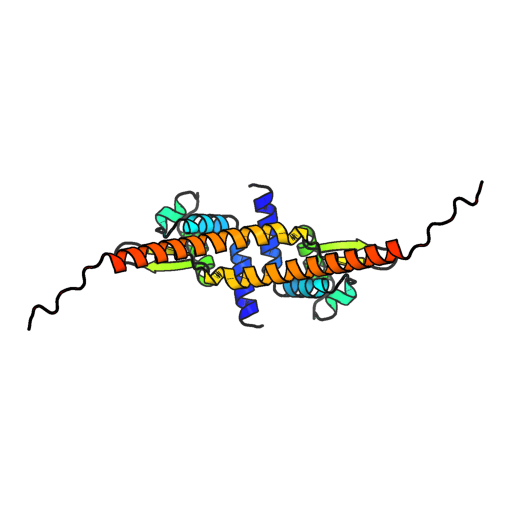.359 18.438 1 94.44 49 SER B N 1
ATOM 1336 C CA . SER B 1 49 ? 2.414 10.523 18.25 1 94.44 49 SER B CA 1
ATOM 1337 C C . SER B 1 49 ? 3.033 9.281 17.609 1 94.44 49 SER B C 1
ATOM 1339 O O . SER B 1 49 ? 3.912 9.391 16.75 1 94.44 49 SER B O 1
ATOM 1341 N N . GLN B 1 50 ? 2.604 8.141 18.031 1 96.62 50 GLN B N 1
ATOM 1342 C CA . GLN B 1 50 ? 3.104 6.891 17.484 1 96.62 50 GLN B CA 1
ATOM 1343 C C . GLN B 1 50 ? 2.766 6.777 15.992 1 96.62 50 GLN B C 1
ATOM 1345 O O . GLN B 1 50 ? 3.605 6.367 15.188 1 96.62 50 GLN B O 1
ATOM 1350 N N . HIS B 1 51 ? 1.531 7.137 15.703 1 97.5 51 HIS B N 1
ATOM 1351 C CA . HIS B 1 51 ? 1.134 7.121 14.297 1 97.5 51 HIS B CA 1
ATOM 1352 C C . HIS B 1 51 ? 1.997 8.07 13.477 1 97.5 51 HIS B C 1
ATOM 1354 O O . HIS B 1 51 ? 2.447 7.711 12.383 1 97.5 51 HIS B O 1
ATOM 1360 N N . LEU B 1 52 ? 2.221 9.203 13.977 1 96.25 52 LEU B N 1
ATOM 1361 C CA . LEU B 1 52 ? 2.998 10.211 13.266 1 96.25 52 LEU B CA 1
ATOM 1362 C C . LEU B 1 52 ? 4.449 9.766 13.109 1 96.25 52 LEU B C 1
ATOM 1364 O O . LEU B 1 52 ? 5.078 10.047 12.086 1 96.25 52 LEU B O 1
ATOM 1368 N N . LYS B 1 53 ? 4.961 9.109 14.07 1 96.94 53 LYS B N 1
ATOM 1369 C CA . LYS B 1 53 ? 6.312 8.57 13.984 1 96.94 53 LYS B CA 1
ATOM 1370 C C . LYS B 1 53 ? 6.418 7.527 12.875 1 96.94 53 LYS B C 1
ATOM 1372 O O . LYS B 1 53 ? 7.391 7.516 12.117 1 96.94 53 LYS B O 1
ATOM 1377 N N . VAL B 1 54 ? 5.457 6.672 12.867 1 97.25 54 VAL B N 1
ATOM 1378 C CA . VAL B 1 54 ? 5.422 5.637 11.836 1 97.25 54 VAL B CA 1
ATOM 1379 C C . VAL B 1 54 ? 5.359 6.285 10.453 1 97.25 54 VAL B C 1
ATOM 1381 O O . VAL B 1 54 ? 6.098 5.898 9.547 1 97.25 54 VAL B O 1
ATOM 1384 N N . LEU B 1 55 ? 4.504 7.25 10.289 1 96.81 55 LEU B N 1
ATOM 1385 C CA . LEU B 1 55 ? 4.352 7.953 9.016 1 96.81 55 LEU B CA 1
ATOM 1386 C C . LEU B 1 55 ? 5.637 8.68 8.641 1 96.81 55 LEU B C 1
ATOM 1388 O O . LEU B 1 55 ? 6.039 8.672 7.473 1 96.81 55 LEU B O 1
ATOM 1392 N N . GLU B 1 56 ? 6.246 9.258 9.586 1 95.44 56 GLU B N 1
ATOM 1393 C CA . GLU B 1 56 ? 7.492 9.984 9.359 1 95.44 56 GLU B CA 1
ATOM 1394 C C . GLU B 1 56 ? 8.625 9.039 8.961 1 95.44 56 GLU B C 1
ATOM 1396 O O . GLU B 1 56 ? 9.367 9.305 8.016 1 95.44 56 GLU B O 1
ATOM 1401 N N . ARG B 1 57 ? 8.75 7.914 9.633 1 94.81 57 ARG B N 1
ATOM 1402 C CA . ARG B 1 57 ? 9.773 6.918 9.336 1 94.81 57 ARG B CA 1
ATOM 1403 C C . ARG B 1 57 ? 9.594 6.34 7.938 1 94.81 57 ARG B C 1
ATOM 1405 O O . ARG B 1 57 ? 10.578 6.016 7.266 1 94.81 57 ARG B O 1
ATOM 1412 N N . ALA B 1 58 ? 8.375 6.234 7.555 1 95.69 58 ALA B N 1
ATOM 1413 C CA . ALA B 1 58 ? 8.062 5.715 6.227 1 95.69 58 ALA B CA 1
ATOM 1414 C C . ALA B 1 58 ? 8.32 6.766 5.152 1 95.69 58 ALA B C 1
ATOM 1416 O O . ALA B 1 58 ? 8.203 6.48 3.957 1 95.69 58 ALA B O 1
ATOM 1417 N N . GLY B 1 59 ? 8.625 7.977 5.578 1 93.62 59 GLY B N 1
ATOM 1418 C CA . GLY B 1 59 ? 8.906 9.055 4.645 1 93.62 59 GLY B CA 1
ATOM 1419 C C . GLY B 1 59 ? 7.656 9.664 4.043 1 93.62 59 GLY B C 1
ATOM 1420 O O . GLY B 1 59 ? 7.711 10.297 2.988 1 93.62 59 GLY B O 1
ATOM 1421 N N . LEU B 1 60 ? 6.539 9.5 4.656 1 94.31 60 LEU B N 1
ATOM 1422 C CA . LEU B 1 60 ? 5.258 9.953 4.125 1 94.31 60 LEU B CA 1
ATOM 1423 C C . LEU B 1 60 ? 4.934 11.359 4.609 1 94.31 60 LEU B C 1
ATOM 1425 O O . LEU B 1 60 ? 4.191 12.094 3.947 1 94.31 60 LEU B O 1
ATOM 1429 N N . ILE B 1 61 ? 5.477 11.703 5.734 1 93.56 61 ILE B N 1
ATOM 1430 C CA . ILE B 1 61 ? 5.273 13.055 6.25 1 93.56 61 ILE B CA 1
ATOM 1431 C C . ILE B 1 61 ? 6.59 13.594 6.805 1 93.56 61 ILE B C 1
ATOM 1433 O O . ILE B 1 61 ? 7.547 12.844 7 1 93.56 61 ILE B O 1
ATOM 1437 N N . GLU B 1 62 ? 6.625 14.805 6.961 1 92.88 62 GLU B N 1
ATOM 1438 C CA . GLU B 1 62 ? 7.699 15.523 7.648 1 92.88 62 GLU B CA 1
ATOM 1439 C C . GLU B 1 62 ? 7.152 16.359 8.805 1 92.88 62 GLU B C 1
ATOM 1441 O O . GLU B 1 62 ? 6.102 16.984 8.68 1 92.88 62 GLU B O 1
ATOM 1446 N N . ARG B 1 63 ? 7.797 16.234 9.945 1 92.06 63 ARG B N 1
ATOM 1447 C CA . ARG B 1 63 ? 7.414 17.031 11.102 1 92.06 63 ARG B CA 1
ATOM 1448 C C . ARG B 1 63 ? 8.422 18.156 11.359 1 92.06 63 ARG B C 1
ATOM 1450 O O . ARG B 1 63 ? 9.633 17.906 11.367 1 92.06 63 ARG B O 1
ATOM 1457 N N . THR B 1 64 ? 7.898 19.312 11.305 1 88.31 64 THR B N 1
ATOM 1458 C CA . THR B 1 64 ? 8.75 20.469 11.57 1 88.31 64 THR B CA 1
ATOM 1459 C C . THR B 1 64 ? 8.328 21.188 12.852 1 88.31 64 THR B C 1
ATOM 1461 O O . THR B 1 64 ? 7.133 21.359 13.094 1 88.31 64 THR B O 1
ATOM 1464 N N . ALA B 1 65 ? 9.328 21.312 13.734 1 83.56 65 ALA B N 1
ATOM 1465 C CA . ALA B 1 65 ? 9.07 22.031 14.977 1 83.56 65 ALA B CA 1
ATOM 1466 C C . ALA B 1 65 ? 9.453 23.5 14.852 1 83.56 65 ALA B C 1
ATOM 1468 O O . ALA B 1 65 ? 10.531 23.828 14.352 1 83.56 65 ALA B O 1
ATOM 1469 N N . THR B 1 66 ? 8.406 24.312 14.859 1 75.25 66 THR B N 1
ATOM 1470 C CA . THR B 1 66 ? 8.703 25.734 15 1 75.25 66 THR B CA 1
ATOM 1471 C C . THR B 1 66 ? 8.523 26.188 16.438 1 75.25 66 THR B C 1
ATOM 1473 O O . THR B 1 66 ? 8.094 25.406 17.297 1 75.25 66 THR B O 1
ATOM 1476 N N . ALA B 1 67 ? 9.156 27.5 16.766 1 68.12 67 ALA B N 1
ATOM 1477 C CA . ALA B 1 67 ? 9.094 28.047 18.109 1 68.12 67 ALA B CA 1
ATOM 1478 C C . ALA B 1 67 ? 7.707 27.859 18.719 1 68.12 67 ALA B C 1
ATOM 1480 O O . ALA B 1 67 ? 7.57 27.688 19.938 1 68.12 67 ALA B O 1
ATOM 1481 N N . GLN B 1 68 ? 6.641 27.719 17.938 1 65.12 68 GLN B N 1
ATOM 1482 C CA . GLN B 1 68 ? 5.297 27.719 18.516 1 65.12 68 GLN B CA 1
ATOM 1483 C C . GLN B 1 68 ? 4.598 26.391 18.312 1 65.12 68 GLN B C 1
ATOM 1485 O O . GLN B 1 68 ? 3.828 25.938 19.156 1 65.12 68 GLN B O 1
ATOM 1490 N N . TRP B 1 69 ? 4.832 25.734 17.109 1 70.06 69 TRP B N 1
ATOM 1491 C CA . TRP B 1 69 ? 4.008 24.547 16.922 1 70.06 69 TRP B CA 1
ATOM 1492 C C . TRP B 1 69 ? 4.746 23.484 16.094 1 70.06 69 TRP B C 1
ATOM 1494 O O . TRP B 1 69 ? 5.719 23.797 15.406 1 70.06 69 TRP B O 1
ATOM 1504 N N . ARG B 1 70 ? 4.383 22.219 16.391 1 83.69 70 ARG B N 1
ATOM 1505 C CA . ARG B 1 70 ? 4.832 21.109 15.547 1 83.69 70 ARG B CA 1
ATOM 1506 C C . ARG B 1 70 ? 3.857 20.875 14.398 1 83.69 70 ARG B C 1
ATOM 1508 O O . ARG B 1 70 ? 2.68 20.594 14.625 1 83.69 70 ARG B O 1
ATOM 1515 N N . THR B 1 71 ? 4.379 21.141 13.203 1 91.06 71 THR B N 1
ATOM 1516 C CA . THR B 1 71 ? 3.529 21.016 12.023 1 91.06 71 THR B CA 1
ATOM 1517 C C . THR B 1 71 ? 3.891 19.766 11.227 1 91.06 71 THR B C 1
ATOM 1519 O O . THR B 1 71 ? 5.062 19.391 11.148 1 91.06 71 THR B O 1
ATOM 1522 N N . CYS B 1 72 ? 2.854 19.141 10.797 1 93.12 72 CYS B N 1
ATOM 1523 C CA . CYS B 1 72 ? 3.014 17.984 9.914 1 93.12 72 CYS B CA 1
ATOM 1524 C C . CYS B 1 72 ? 2.709 18.359 8.469 1 93.12 72 CYS B C 1
ATOM 1526 O O . CYS B 1 72 ? 1.723 19.047 8.195 1 93.12 72 CYS B O 1
ATOM 1528 N N . THR B 1 73 ? 3.645 17.922 7.59 1 89.56 73 THR B N 1
ATOM 1529 C CA . THR B 1 73 ? 3.469 18.141 6.156 1 89.56 73 THR B CA 1
ATOM 1530 C C . THR B 1 73 ? 3.592 16.828 5.387 1 89.56 73 THR B C 1
ATOM 1532 O O . THR B 1 73 ? 4.414 15.977 5.73 1 89.56 73 THR B O 1
ATOM 1535 N N . LEU B 1 74 ? 2.764 16.719 4.355 1 88.31 74 LEU B N 1
ATOM 1536 C CA . LEU B 1 74 ? 2.822 15.547 3.496 1 88.31 74 LEU B CA 1
ATOM 1537 C C . LEU B 1 74 ? 4.059 15.586 2.604 1 88.31 74 LEU B C 1
ATOM 1539 O O . LEU B 1 74 ? 4.406 16.641 2.064 1 88.31 74 LEU B O 1
ATOM 1543 N N . ARG B 1 75 ? 4.668 14.414 2.482 1 86.38 75 ARG B N 1
ATOM 1544 C CA . ARG B 1 75 ? 5.793 14.273 1.565 1 86.38 75 ARG B CA 1
ATOM 1545 C C . ARG B 1 75 ? 5.391 13.5 0.313 1 86.38 75 ARG B C 1
ATOM 1547 O O . ARG B 1 75 ? 5.027 12.328 0.391 1 86.38 75 ARG B O 1
ATOM 1554 N N . ALA B 1 76 ? 5.504 14.086 -0.838 1 74.19 76 ALA B N 1
ATOM 1555 C CA . ALA B 1 76 ? 5.094 13.5 -2.111 1 74.19 76 ALA B CA 1
ATOM 1556 C C . ALA B 1 76 ? 5.93 12.273 -2.447 1 74.19 76 ALA B C 1
ATOM 1558 O O . ALA B 1 76 ? 5.41 11.289 -2.973 1 74.19 76 ALA B O 1
ATOM 1559 N N . GLU B 1 77 ? 7.164 12.312 -2.121 1 79.56 77 GLU B N 1
ATOM 1560 C CA . GLU B 1 77 ? 8.141 11.305 -2.514 1 79.56 77 GLU B CA 1
ATOM 1561 C C . GLU B 1 77 ? 7.898 9.992 -1.775 1 79.56 77 GLU B C 1
ATOM 1563 O O . GLU B 1 77 ? 8.328 8.93 -2.229 1 79.56 77 GLU B O 1
ATOM 1568 N N . GLY B 1 78 ? 7.207 10.109 -0.7 1 81.12 78 GLY B N 1
ATOM 1569 C CA . GLY B 1 78 ? 7.004 8.922 0.12 1 81.12 78 GLY B CA 1
ATOM 1570 C C . GLY B 1 78 ? 6.094 7.898 -0.526 1 81.12 78 GLY B C 1
ATOM 1571 O O . GLY B 1 78 ? 6.188 6.707 -0.234 1 81.12 78 GLY B O 1
ATOM 1572 N N . LEU B 1 79 ? 5.27 8.414 -1.44 1 87.5 79 LEU B N 1
ATOM 1573 C CA . LEU B 1 79 ? 4.312 7.512 -2.072 1 87.5 79 LEU B CA 1
ATOM 1574 C C . LEU B 1 79 ? 4.809 7.062 -3.443 1 87.5 79 LEU B C 1
ATOM 1576 O O . LEU B 1 79 ? 4.219 6.176 -4.062 1 87.5 79 LEU B O 1
ATOM 1580 N N . ASP B 1 80 ? 5.855 7.668 -3.871 1 87.19 80 ASP B N 1
ATOM 1581 C CA . ASP B 1 80 ? 6.312 7.449 -5.238 1 87.19 80 ASP B CA 1
ATOM 1582 C C . ASP B 1 80 ? 6.664 5.98 -5.473 1 87.19 80 ASP B C 1
ATOM 1584 O O . ASP B 1 80 ? 6.238 5.383 -6.461 1 87.19 80 ASP B O 1
ATOM 1588 N N . ASP B 1 81 ? 7.422 5.461 -4.617 1 86.44 81 ASP B N 1
ATOM 1589 C CA . ASP B 1 81 ? 7.852 4.074 -4.762 1 86.44 81 ASP B CA 1
ATOM 1590 C C . ASP B 1 81 ? 6.66 3.121 -4.707 1 86.44 81 ASP B C 1
ATOM 1592 O O . ASP B 1 81 ? 6.586 2.164 -5.48 1 86.44 81 ASP B O 1
ATOM 1596 N N . ALA B 1 82 ? 5.812 3.4 -3.783 1 90.19 82 ALA B N 1
ATOM 1597 C CA . ALA B 1 82 ? 4.613 2.574 -3.666 1 90.19 82 ALA B CA 1
ATOM 1598 C C . ALA B 1 82 ? 3.764 2.658 -4.93 1 90.19 82 ALA B C 1
ATOM 1600 O O . ALA B 1 82 ? 3.293 1.638 -5.438 1 90.19 82 ALA B O 1
ATOM 1601 N N . SER B 1 83 ? 3.561 3.842 -5.383 1 89.75 83 SER B N 1
ATOM 1602 C CA . SER B 1 83 ? 2.811 4.066 -6.613 1 89.75 83 SER B CA 1
ATOM 1603 C C . SER B 1 83 ? 3.445 3.328 -7.789 1 89.75 83 SER B C 1
ATOM 1605 O O . SER B 1 83 ? 2.752 2.656 -8.555 1 89.75 83 SER B O 1
ATOM 1607 N N . ALA B 1 84 ? 4.707 3.434 -7.914 1 87.94 84 ALA B N 1
ATOM 1608 C CA . ALA B 1 84 ? 5.426 2.781 -9.008 1 87.94 84 ALA B CA 1
ATOM 1609 C C . ALA B 1 84 ? 5.254 1.267 -8.945 1 87.94 84 ALA B C 1
ATOM 1611 O O . ALA B 1 84 ? 5.035 0.621 -9.977 1 87.94 84 ALA B O 1
ATOM 1612 N N . TRP B 1 85 ? 5.414 0.77 -7.801 1 90.25 85 TRP B N 1
ATOM 1613 C CA . TRP B 1 85 ? 5.297 -0.673 -7.625 1 90.25 85 TRP B CA 1
ATOM 1614 C C . TRP B 1 85 ? 3.893 -1.151 -7.988 1 90.25 85 TRP B C 1
ATOM 1616 O O . TRP B 1 85 ? 3.736 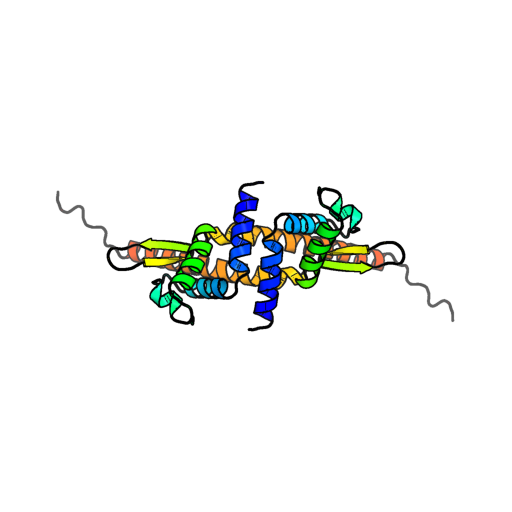-2.121 -8.734 1 90.25 85 TRP B O 1
ATOM 1626 N N . VAL B 1 86 ? 2.916 -0.519 -7.461 1 88.38 86 VAL B N 1
ATOM 1627 C CA . VAL B 1 86 ? 1.527 -0.898 -7.695 1 88.38 86 VAL B CA 1
ATOM 1628 C C . VAL B 1 86 ? 1.198 -0.771 -9.18 1 88.38 86 VAL B C 1
ATOM 1630 O O . VAL B 1 86 ? 0.571 -1.66 -9.758 1 88.38 86 VAL B O 1
ATOM 1633 N N . ASP B 1 87 ? 1.638 0.282 -9.773 1 84.12 87 ASP B N 1
ATOM 1634 C CA . ASP B 1 87 ? 1.369 0.527 -11.188 1 84.12 87 ASP B CA 1
ATOM 1635 C C . ASP B 1 87 ? 2.014 -0.545 -12.062 1 84.12 87 ASP B C 1
ATOM 1637 O O . ASP B 1 87 ? 1.399 -1.026 -13.016 1 84.12 87 ASP B O 1
ATOM 1641 N N . GLU B 1 88 ? 3.219 -0.872 -11.758 1 83.19 88 GLU B N 1
ATOM 1642 C CA . GLU B 1 88 ? 3.947 -1.891 -12.508 1 83.19 88 GLU B CA 1
ATOM 1643 C C . GLU B 1 88 ? 3.232 -3.238 -12.445 1 83.19 88 GLU B C 1
ATOM 1645 O O . GLU B 1 88 ? 3.125 -3.938 -13.453 1 83.19 88 GLU B O 1
ATOM 1650 N N . HIS B 1 89 ? 2.797 -3.521 -11.336 1 83.69 89 HIS B N 1
ATOM 1651 C CA . HIS B 1 89 ? 2.18 -4.832 -11.156 1 83.69 89 HIS B CA 1
ATOM 1652 C C . HIS B 1 89 ? 0.76 -4.855 -11.703 1 83.69 89 HIS B C 1
ATOM 1654 O O . HIS B 1 89 ? 0.301 -5.883 -12.203 1 83.69 89 HIS B O 1
ATOM 1660 N N . ARG B 1 90 ? 0.136 -3.715 -11.641 1 79.94 90 ARG B N 1
ATOM 1661 C CA . ARG B 1 90 ? -1.157 -3.604 -12.305 1 79.94 90 ARG B CA 1
ATOM 1662 C C . ARG B 1 90 ? -1.007 -3.746 -13.812 1 79.94 90 ARG B C 1
ATOM 1664 O O . ARG B 1 90 ? -1.806 -4.426 -14.461 1 79.94 90 ARG B O 1
ATOM 1671 N N . ARG B 1 91 ? -0.079 -3.07 -14.422 1 74.19 91 ARG B N 1
ATOM 1672 C CA . ARG B 1 91 ? 0.186 -3.102 -15.859 1 74.19 91 ARG B CA 1
ATOM 1673 C C . ARG B 1 91 ? 0.55 -4.508 -16.312 1 74.19 91 ARG B C 1
ATOM 1675 O O . ARG B 1 91 ? 0.119 -4.953 -17.375 1 74.19 91 ARG B O 1
ATOM 1682 N N . GLY B 1 92 ? 1.453 -5.027 -15.562 1 69.88 92 GLY B N 1
ATOM 1683 C CA . GLY B 1 92 ? 1.807 -6.395 -15.906 1 69.88 92 GLY B CA 1
ATOM 1684 C C . GLY B 1 92 ? 0.602 -7.305 -16.047 1 69.88 92 GLY B C 1
ATOM 1685 O O . GLY B 1 92 ? 0.545 -8.133 -16.953 1 69.88 92 GLY B O 1
ATOM 1686 N N . TRP B 1 93 ? -0.343 -7.008 -15.266 1 70.62 93 TRP B N 1
ATOM 1687 C CA . TRP B 1 93 ? -1.584 -7.773 -15.312 1 70.62 93 TRP B CA 1
ATOM 1688 C C . TRP B 1 93 ? -2.365 -7.461 -16.578 1 70.62 93 TRP B C 1
ATOM 1690 O O . TRP B 1 93 ? -2.865 -8.367 -17.25 1 70.62 93 TRP B O 1
ATOM 1700 N N . ASN B 1 94 ? -2.514 -6.211 -16.719 1 69.06 94 ASN B N 1
ATOM 1701 C CA . ASN B 1 94 ? -3.285 -5.785 -17.875 1 69.06 94 ASN B CA 1
ATOM 1702 C C . ASN B 1 94 ? -2.65 -6.266 -19.188 1 69.06 94 ASN B C 1
ATOM 1704 O O . ASN B 1 94 ? -3.357 -6.652 -20.125 1 69.06 94 ASN B O 1
ATOM 1708 N N . GLU B 1 95 ? -1.39 -6.219 -19.172 1 67.25 95 GLU B N 1
ATOM 1709 C CA . GLU B 1 95 ? -0.683 -6.656 -20.375 1 67.25 95 GLU B CA 1
ATOM 1710 C C . GLU B 1 95 ? -0.9 -8.148 -20.625 1 67.25 95 GLU B C 1
ATOM 1712 O O . GLU B 1 95 ? -1.062 -8.57 -21.766 1 67.25 95 GLU B O 1
ATOM 1717 N N . ARG B 1 96 ? -0.903 -8.836 -19.562 1 63.34 96 ARG B N 1
ATOM 1718 C CA . ARG B 1 96 ? -1.123 -10.273 -19.719 1 63.34 96 ARG B CA 1
ATOM 1719 C C . ARG B 1 96 ? -2.559 -10.562 -20.141 1 63.34 96 ARG B C 1
ATOM 1721 O O . ARG B 1 96 ? -2.797 -11.422 -21 1 63.34 96 ARG B O 1
ATOM 1728 N N . PHE B 1 97 ? -3.418 -9.828 -19.453 1 63.44 97 PHE B N 1
ATOM 1729 C CA . PHE B 1 97 ? -4.816 -9.969 -19.844 1 63.44 97 PHE B CA 1
ATOM 1730 C C . PHE B 1 97 ? -5.008 -9.578 -21.312 1 63.44 97 PHE B C 1
ATOM 1732 O O . PHE B 1 97 ? -5.754 -10.242 -22.031 1 63.44 97 PHE B O 1
ATOM 1739 N N . ASP B 1 98 ? -4.312 -8.516 -21.547 1 64.44 98 ASP B N 1
ATOM 1740 C CA . ASP B 1 98 ? -4.402 -8.086 -22.938 1 64.44 98 ASP B CA 1
ATOM 1741 C C . ASP B 1 98 ? -3.836 -9.148 -23.875 1 64.44 98 ASP B C 1
ATOM 1743 O O . ASP B 1 98 ? -4.406 -9.414 -24.938 1 64.44 98 ASP B O 1
ATOM 1747 N N . LEU B 1 99 ? -2.752 -9.688 -23.438 1 62.28 99 LEU B N 1
ATOM 1748 C CA . LEU B 1 99 ? -2.133 -10.719 -24.266 1 62.28 99 LEU B CA 1
ATOM 1749 C C . LEU B 1 99 ? -3.02 -11.961 -24.344 1 62.28 99 LEU B C 1
ATOM 1751 O O . LEU B 1 99 ? -3.141 -12.578 -25.391 1 62.28 99 LEU B O 1
ATOM 1755 N N . LEU B 1 100 ? -3.602 -12.312 -23.281 1 63.25 100 LEU B N 1
ATOM 1756 C CA . LEU B 1 100 ? -4.508 -13.453 -23.266 1 63.25 100 LEU B CA 1
ATOM 1757 C C . LEU B 1 100 ? -5.738 -13.18 -24.125 1 63.25 100 LEU B C 1
ATOM 1759 O O . LEU B 1 100 ? -6.18 -14.055 -24.875 1 63.25 100 LEU B O 1
ATOM 1763 N N . ASP B 1 101 ? -6.129 -11.953 -23.875 1 60.59 101 ASP B N 1
ATOM 1764 C CA . ASP B 1 101 ? -7.27 -11.562 -24.703 1 60.59 101 ASP B CA 1
ATOM 1765 C C . ASP B 1 101 ? -6.926 -11.656 -26.188 1 60.59 101 ASP B C 1
ATOM 1767 O O . ASP B 1 101 ? -7.746 -12.109 -26.984 1 60.59 101 ASP B O 1
ATOM 1771 N N . GLU B 1 102 ? -5.777 -11.227 -26.438 1 63.59 102 GLU B N 1
ATOM 1772 C CA . GLU B 1 102 ? -5.332 -11.297 -27.812 1 63.59 1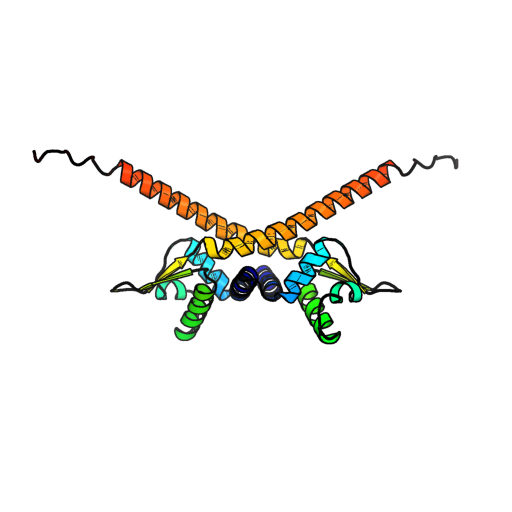02 GLU B CA 1
ATOM 1773 C C . GLU B 1 102 ? -5.191 -12.742 -28.281 1 63.59 102 GLU B C 1
ATOM 1775 O O . GLU B 1 102 ? -5.566 -13.078 -29.406 1 63.59 102 GLU B O 1
ATOM 1780 N N . ARG B 1 103 ? -4.703 -13.516 -27.453 1 60.62 103 ARG B N 1
ATOM 1781 C CA . ARG B 1 103 ? -4.543 -14.922 -27.812 1 60.62 103 ARG B CA 1
ATOM 1782 C C . ARG B 1 103 ? -5.898 -15.602 -27.969 1 60.62 103 ARG B C 1
ATOM 1784 O O . ARG B 1 103 ? -6.086 -16.422 -28.875 1 60.62 103 ARG B O 1
ATOM 1791 N N . LEU B 1 104 ? -6.793 -15.258 -27.094 1 61.34 104 LEU B N 1
ATOM 1792 C CA . LEU B 1 104 ? -8.141 -15.812 -27.172 1 61.34 104 LEU B CA 1
ATOM 1793 C C . LEU B 1 104 ? -8.844 -15.359 -28.453 1 61.34 104 LEU B C 1
ATOM 1795 O O . LEU B 1 104 ? -9.539 -16.141 -29.094 1 61.34 104 LEU B O 1
ATOM 1799 N N . ARG B 1 105 ? -8.57 -14.133 -28.781 1 64.88 105 ARG B N 1
ATOM 1800 C CA . ARG B 1 105 ? -9.125 -13.602 -30.016 1 64.88 105 ARG B CA 1
ATOM 1801 C C . ARG B 1 105 ? -8.539 -14.32 -31.234 1 64.88 105 ARG B C 1
ATOM 1803 O O . ARG B 1 105 ? -9.258 -14.648 -32.156 1 64.88 105 ARG B O 1
ATOM 1810 N N . GLU B 1 106 ? -7.328 -14.594 -31.188 1 67.25 106 GLU B N 1
ATOM 1811 C CA . GLU B 1 106 ? -6.664 -15.297 -32.281 1 67.25 106 GLU B CA 1
ATOM 1812 C C . GLU B 1 106 ? -7.16 -16.734 -32.375 1 67.25 106 GLU B C 1
ATOM 1814 O O . GLU B 1 106 ? -7.352 -17.25 -33.5 1 67.25 106 GLU B O 1
ATOM 1819 N N . LEU B 1 107 ? -7.395 -17.328 -31.328 1 64.19 107 LEU B N 1
ATOM 1820 C CA . LEU B 1 107 ? -7.863 -18.719 -31.297 1 64.19 107 LEU B CA 1
ATOM 1821 C C . LEU B 1 107 ? -9.312 -18.797 -31.781 1 64.19 107 LEU B C 1
ATOM 1823 O O . LEU B 1 107 ? -9.68 -19.75 -32.469 1 64.19 107 LEU B O 1
ATOM 1827 N N . LYS B 1 108 ? -10.031 -17.812 -31.344 1 67.19 108 LYS B N 1
ATOM 1828 C CA . LYS B 1 108 ? -11.414 -17.766 -31.812 1 67.19 108 LYS B CA 1
ATOM 1829 C C . LYS B 1 108 ? -11.484 -17.562 -33.312 1 67.19 108 LYS B C 1
ATOM 1831 O O . LYS B 1 108 ? -12.406 -18.047 -33.969 1 67.19 108 LYS B O 1
ATOM 1836 N N . GLN B 1 109 ? -10.578 -16.844 -33.75 1 68.44 109 GLN B N 1
ATOM 1837 C CA . GLN B 1 109 ? -10.531 -16.562 -35.188 1 68.44 109 GLN B CA 1
ATOM 1838 C C . GLN B 1 109 ? -10.039 -17.781 -35.969 1 68.44 109 GLN B C 1
ATOM 1840 O O . GLN B 1 109 ? -10.453 -18 -37.094 1 68.44 109 GLN B O 1
ATOM 1845 N N . ARG B 1 110 ? -9.211 -18.578 -35.312 1 64.88 110 ARG B N 1
ATOM 1846 C CA . ARG B 1 110 ? -8.688 -19.766 -35.969 1 64.88 110 ARG B CA 1
ATOM 1847 C C . ARG B 1 110 ? -9.688 -20.922 -35.906 1 64.88 110 ARG B C 1
ATOM 1849 O O . ARG B 1 110 ? -9.562 -21.906 -36.625 1 64.88 110 ARG B O 1
ATOM 1856 N N . ARG B 1 111 ? -10.57 -21.016 -34.906 1 65.56 111 ARG B N 1
ATOM 1857 C CA . ARG B 1 111 ? -11.57 -22.062 -34.844 1 65.56 111 ARG B CA 1
ATOM 1858 C C . ARG B 1 111 ? -12.5 -22.031 -36.062 1 65.56 111 ARG B C 1
ATOM 1860 O O . ARG B 1 111 ? -13.125 -21 -36.344 1 65.56 111 ARG B O 1
ATOM 1867 N N . PRO B 1 112 ? -12.344 -22.906 -37.031 1 61.97 112 PRO B N 1
ATOM 1868 C CA . PRO B 1 112 ? -13.18 -23.047 -38.219 1 61.97 112 PRO B CA 1
ATOM 1869 C C . PRO B 1 112 ? -14.672 -23.031 -37.906 1 61.97 112 PRO B C 1
ATOM 1871 O O . PRO B 1 112 ? -15.07 -23.422 -36.781 1 61.97 112 PRO B O 1
ATOM 1874 N N . LYS B 1 113 ? -15.578 -22.203 -38.531 1 55.06 113 LYS B N 1
ATOM 1875 C CA . LYS B 1 113 ? -17.031 -22.375 -38.531 1 55.06 113 LYS B CA 1
ATOM 1876 C C . LYS B 1 113 ? -17.422 -23.844 -38.688 1 55.06 113 LYS B C 1
ATOM 1878 O O . LYS B 1 113 ? -17.094 -24.469 -39.719 1 55.06 113 LYS B O 1
ATOM 1883 N N . LYS B 1 114 ? -17.469 -24.734 -37.906 1 52.69 114 LYS B N 1
ATOM 1884 C CA . LYS B 1 114 ? -18.172 -26 -38.156 1 52.69 114 LYS B CA 1
ATOM 1885 C C . LYS B 1 114 ? -19.391 -25.766 -39.031 1 52.69 114 LYS B C 1
ATOM 1887 O O . LYS B 1 114 ? -20.266 -24.953 -38.688 1 52.69 114 LYS B O 1
ATOM 1892 N N . GLU B 1 115 ? -19.422 -26.125 -40.219 1 47.47 115 GLU B N 1
ATOM 1893 C CA . GLU B 1 115 ? -20.438 -26.344 -41.25 1 47.47 115 GLU B CA 1
ATOM 1894 C C . GLU B 1 115 ? -21.703 -26.953 -40.656 1 47.47 115 GLU B C 1
ATOM 1896 O O . GLU B 1 115 ? -21.625 -27.875 -39.844 1 47.47 115 GLU B O 1
ATOM 1901 N N . LYS B 1 116 ? -22.828 -26.281 -40.625 1 54.06 116 LYS B N 1
ATOM 1902 C CA . LYS B 1 116 ? -24.172 -26.828 -40.719 1 54.06 116 LYS B CA 1
ATOM 1903 C C . LYS B 1 116 ? -24.203 -28.016 -41.656 1 54.06 116 LYS B C 1
ATOM 1905 O O . LYS B 1 116 ? -24.359 -27.844 -42.875 1 54.06 116 LYS B O 1
ATOM 1910 N N . ASP B 1 117 ? -23.156 -28.891 -41.719 1 41.31 117 ASP B N 1
ATOM 1911 C CA . ASP B 1 117 ? -23.391 -30 -42.625 1 41.31 117 ASP B CA 1
ATOM 1912 C C . ASP B 1 117 ? -24.625 -30.797 -42.219 1 41.31 117 ASP B C 1
ATOM 1914 O O . ASP B 1 117 ? -25.094 -31.672 -42.938 1 41.31 117 ASP B O 1
ATOM 1918 N N . ASN B 1 118 ? -24.969 -31.109 -40.812 1 44.78 118 ASN B N 1
ATOM 1919 C CA . ASN B 1 118 ? -25.734 -32.344 -40.75 1 44.78 118 ASN B CA 1
ATOM 1920 C C . ASN B 1 118 ? -27.188 -32.125 -41.156 1 44.78 118 ASN B C 1
ATOM 1922 O O . ASN B 1 118 ? -28.094 -32.469 -40.406 1 44.78 118 ASN B O 1
ATOM 1926 N N . GLU B 1 119 ? -27.844 -30.938 -41.531 1 32.59 119 GLU B N 1
ATOM 1927 C CA . GLU B 1 119 ? -28.984 -31.406 -42.312 1 32.59 119 GLU B CA 1
ATOM 1928 C C . GLU B 1 119 ? -28.578 -31.781 -43.719 1 32.59 119 GLU B C 1
ATOM 1930 O O . GLU B 1 119 ? -27.734 -31.109 -44.344 1 32.59 119 GLU B O 1
#

Organism: Rhodococcus erythropolis (NCBI:txid1833)

Foldseek 3Di:
DDPLVVLLVLLVVLCVDVLLVQLLVVQVVHKDFLCVSCVVPPDDPVVSVVSVVSCVVSVQWDWDDDPVTIIIHGDPVSCVSVVVVVVVVVVVVVVVVVVVVVVVVVVVVVPDPPDPPPD/DDPLVVLLVLLVVLCVDVLLVQLLVVQVVHKDFLCVSCVVPPDDPVVSVVSVVSCVVSVQWDWDDDPVTIIIHGDPVSCVSVVVVVVVVVVVVVVVVVVVVVVVVVVVVVPDPPDPPPD